Protein 4CCW (pdb70)

Secondary structure (DSSP, 8-state):
----HHHHHHHHHHHHHGGG--S-EEEEEEEETTEEEEEEEES-TTSPEEEEEPPTTT-GGGGTTTHHHHHHHSEEEEEPPTTSSSS-EE-S----HHHHHHHHHHHHHHHT-SSEEEEEETHHHHHHHHHHHH-GGGEEEEEEES-SSBTSPPPHHHHHHHHHTTSTTHHHHHHHHH-S-GGGS-HHHHHHHHHHHH--SSSPPPPP-TTSSS-B--HHHHHT--S-EEEEEETT--SS-HHHHHHHHHHH-SSEEEEEETT--TTHHHHSHHHHHHHHHHHH-

Radius of gyration: 17.35 Å; Cα contacts (8 Å, |Δi|>4): 580; chains: 1; bounding box: 39×45×40 Å

Organism: Bacillus subtilis (NCBI:txid1423)

Solvent-accessible surface area: 12271 Å² total; per-residue (Å²): 190,171,60,37,127,49,0,103,102,1,40,95,20,0,72,79,0,30,88,33,18,84,57,219,45,109,55,53,96,12,70,14,131,23,4,73,0,2,0,0,2,2,21,59,144,139,18,65,31,0,0,0,0,0,2,36,53,10,0,0,0,0,0,31,34,0,0,50,68,1,3,78,84,12,24,0,24,1,0,0,1,1,17,23,52,3,20,7,90,32,102,149,29,75,8,33,36,68,25,21,3,34,0,2,36,19,0,0,72,83,34,63,9,146,98,0,20,0,0,0,2,9,32,0,0,0,7,0,0,4,0,1,38,106,27,24,99,37,5,94,9,0,0,0,0,0,0,8,13,0,1,33,82,26,83,103,42,37,118,123,69,34,142,22,10,80,58,127,69,6,20,99,113,11,1,86,49,8,4,121,73,41,129,64,6,69,94,54,0,24,132,2,4,67,5,2,13,105,28,120,100,36,72,176,105,45,82,109,133,100,79,4,26,44,37,44,6,69,60,116,63,0,124,63,6,192,3,45,1,0,0,0,0,0,58,81,15,40,1,11,76,10,109,50,0,45,124,41,0,55,64,40,6,87,76,36,84,30,45,22,9,144,101,3,2,10,1,0,0,9,27,59,41,85,87,0,8,83,18,0,26,127,31,21,140

Foldseek 3Di:
DDDDPLRVQLVVLLVVLCVLAPFDWDWDWAQAPFFTKIKIWAADPPAAEEEEAEAALQALSLCSLQCVLVRDHHGYIYIGQAQGLYDTDTDPDQFFLVSLLRRVVRVCVRSVAQAYEYEYAACGLQSVLSNCLVCVRRYQAYERELYQAAAHHFDVVVVVLVVCLLDDPSLVVNQVLQAVDSVLDDPSSSSSSNSSSVRDPGDDHNDDDQRHPPDYDDLVSQLSRPHAYEYEAECSERGDHVVSSQVRNVVRHDHYHYDYDYQAYRSRCSRPVVVVNVVVVVVVD

Structure (mmCIF, N/CA/C/O backbone):
data_4CCW
#
_entry.id   4CCW
#
_cell.length_a   46.987
_cell.length_b   4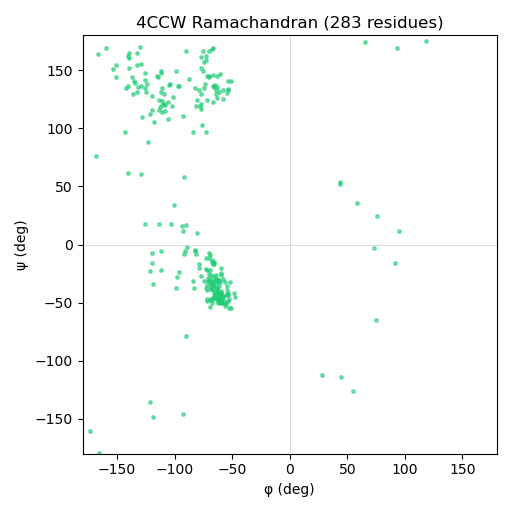6.987
_cell.length_c   212.461
_cell.angle_alpha   90.00
_cell.angle_beta   90.00
_cell.angle_gamma   120.00
#
_symmetry.space_group_name_H-M   'P 32 2 1'
#
loop_
_entity.id
_entity.type
_entity.pdbx_description
1 polymer 'CARBOXYL ESTERASE NP'
2 non-polymer '(2-hydroxyethoxy)acetic acid'
3 water water
#
loop_
_atom_site.group_PDB
_atom_site.id
_atom_site.type_symbol
_atom_site.label_atom_id
_atom_site.label_alt_id
_atom_site.label_comp_id
_atom_site.label_asym_id
_atom_site.label_entity_id
_atom_site.label_seq_id
_atom_site.pdbx_PDB_ins_code
_atom_site.Cartn_x
_atom_site.Cartn_y
_atom_site.Cartn_z
_atom_site.occupancy
_atom_site.B_iso_or_equiv
_atom_site.auth_seq_id
_atom_site.auth_comp_id
_atom_site.auth_asym_id
_atom_site.auth_atom_id
_atom_site.pdbx_PDB_model_num
ATOM 1 N N . PRO A 1 8 ? 19.624 -2.007 36.090 1.00 83.52 9 PRO A N 1
ATOM 2 C CA . PRO A 1 8 ? 20.807 -1.918 35.245 1.00 76.96 9 PRO A CA 1
ATOM 3 C C . PRO A 1 8 ? 21.063 -3.215 34.487 1.00 75.05 9 PRO A C 1
ATOM 4 O O . PRO A 1 8 ? 20.537 -4.263 34.873 1.00 78.07 9 PRO A O 1
ATOM 8 N N . GLU A 1 9 ? 21.839 -3.129 33.404 1.00 70.28 10 GLU A N 1
ATOM 9 C CA . GLU A 1 9 ? 22.416 -4.308 32.739 1.00 67.33 10 GLU A CA 1
ATOM 10 C C . GLU A 1 9 ? 23.497 -3.965 31.702 1.00 62.17 10 GLU A C 1
ATOM 11 O O . GLU A 1 9 ? 23.258 -3.996 30.489 1.00 63.66 10 GLU A O 1
ATOM 17 N N . LEU A 1 10 ? 24.682 -3.633 32.209 1.00 56.75 11 LEU A N 1
ATOM 18 C CA . LEU A 1 10 ? 25.874 -3.440 31.398 1.00 51.65 11 LEU A CA 1
ATOM 19 C C . LEU A 1 10 ? 26.717 -4.707 31.390 1.00 49.02 11 LEU A C 1
ATOM 20 O O . LEU A 1 10 ? 26.924 -5.320 32.433 1.00 49.36 11 LEU A O 1
ATOM 25 N N . SER A 1 11 ? 27.223 -5.086 30.217 1.00 46.93 12 SER A N 1
ATOM 26 C CA . SER A 1 11 ? 28.157 -6.209 30.123 1.00 45.57 12 SER A CA 1
ATOM 27 C C . SER A 1 11 ? 29.490 -5.859 30.796 1.00 42.77 12 SER A C 1
ATOM 28 O O . SER A 1 11 ? 29.730 -4.695 31.131 1.00 40.59 12 SER A O 1
ATOM 31 N N . ASP A 1 12 ? 30.350 -6.860 31.000 1.00 42.32 13 ASP A N 1
ATOM 32 C CA . ASP A 1 12 ? 31.714 -6.607 31.484 1.00 41.16 13 ASP A CA 1
ATOM 33 C C . ASP A 1 12 ? 32.474 -5.599 30.587 1.00 38.67 13 ASP A C 1
ATOM 34 O O . ASP A 1 12 ? 33.208 -4.740 31.087 1.00 37.37 13 ASP A O 1
ATOM 39 N N . ASN A 1 13 ? 32.286 -5.696 29.274 1.00 38.24 14 ASN A N 1
ATOM 40 C CA . ASN A 1 13 ? 32.906 -4.747 28.338 1.00 36.96 14 ASN A CA 1
ATOM 41 C C . ASN A 1 13 ? 32.329 -3.344 28.459 1.00 34.98 14 ASN A C 1
ATOM 42 O O . ASN A 1 13 ? 33.032 -2.354 28.247 1.00 33.72 14 ASN A O 1
ATOM 47 N N . GLY A 1 14 ? 31.042 -3.271 28.784 1.00 35.23 15 GLY A N 1
ATOM 48 C CA . GLY A 1 14 ? 30.370 -2.001 29.039 1.00 34.35 15 GLY A CA 1
ATOM 49 C C . GLY A 1 14 ? 30.892 -1.320 30.291 1.00 33.00 15 GLY A C 1
ATOM 50 O O . GLY A 1 14 ? 31.160 -0.117 30.276 1.00 32.31 15 GLY A O 1
ATOM 51 N N . ILE A 1 15 ? 31.039 -2.086 31.371 1.00 33.02 16 ILE A N 1
ATOM 52 C CA . ILE A 1 15 ? 31.614 -1.580 32.623 1.00 32.85 16 ILE A CA 1
ATOM 53 C C . ILE A 1 15 ? 33.015 -1.041 32.389 1.00 31.94 16 ILE A C 1
ATOM 54 O O . ILE A 1 15 ? 33.357 0.041 32.874 1.00 31.93 16 ILE A O 1
ATOM 59 N N . ARG A 1 16 ? 33.813 -1.783 31.622 1.00 31.87 17 ARG A N 1
ATOM 60 C CA . ARG A 1 16 ? 35.167 -1.367 31.315 1.00 32.11 17 ARG A CA 1
ATOM 61 C C . ARG A 1 16 ? 35.164 -0.050 30.541 1.00 30.84 17 ARG A C 1
ATOM 62 O O . ARG A 1 16 ? 35.963 0.842 30.839 1.00 30.63 17 ARG A O 1
ATOM 70 N N . TYR A 1 17 ? 34.257 0.068 29.570 1.00 30.18 18 TYR A N 1
ATOM 71 C CA . TYR A 1 17 ? 34.150 1.306 28.794 1.00 29.71 18 TYR A CA 1
ATOM 72 C C . TYR A 1 17 ? 33.806 2.481 29.701 1.00 29.66 18 TYR A C 1
ATOM 73 O O . TYR A 1 17 ? 34.478 3.518 29.655 1.00 29.77 18 TYR A O 1
ATOM 82 N N . TYR A 1 18 ? 32.781 2.313 30.535 1.00 30.27 19 TYR A N 1
ATOM 83 C CA . TYR A 1 18 ? 32.410 3.338 31.509 1.00 30.60 19 TYR A CA 1
ATOM 84 C C . TYR A 1 18 ? 33.565 3.778 32.404 1.00 30.37 19 TYR A C 1
ATOM 85 O O . TYR A 1 18 ? 33.723 4.968 32.679 1.00 30.18 19 TYR A O 1
ATOM 94 N N . GLN A 1 19 ? 34.356 2.819 32.888 1.00 30.30 20 GLN A N 1
ATOM 95 C CA . GLN A 1 19 ? 35.530 3.141 33.694 1.00 31.40 20 GLN A CA 1
ATOM 96 C C . GLN A 1 19 ? 36.548 3.992 32.914 1.00 31.13 20 GLN A C 1
ATOM 97 O O . GLN A 1 19 ? 37.061 4.986 33.439 1.00 31.95 20 GLN A O 1
ATOM 103 N N . THR A 1 20 ? 36.835 3.603 31.674 1.00 30.43 21 THR A N 1
ATOM 104 C CA . THR A 1 20 ? 37.772 4.359 30.829 1.00 30.32 21 THR A CA 1
ATOM 105 C C . THR A 1 20 ? 37.266 5.770 30.512 1.00 29.65 21 THR A C 1
ATOM 106 O O . THR A 1 20 ? 38.053 6.707 30.405 1.00 30.25 21 THR A O 1
ATOM 110 N N . TYR A 1 21 ? 35.952 5.902 30.351 1.00 28.88 22 TYR A N 1
ATOM 111 C CA . TYR A 1 21 ? 35.311 7.199 30.103 1.00 29.42 22 TYR A CA 1
ATOM 112 C C . TYR A 1 21 ? 35.562 8.110 31.306 1.00 30.50 22 TYR A C 1
ATOM 113 O O . TYR A 1 21 ? 35.947 9.278 31.148 1.00 31.79 22 TYR A O 1
ATOM 122 N N . ASN A 1 22 ? 35.363 7.570 32.503 1.00 30.89 23 ASN A N 1
ATOM 123 C CA . ASN A 1 22 ? 35.577 8.318 33.739 1.00 32.91 23 ASN A CA 1
ATOM 124 C C . ASN A 1 22 ? 37.035 8.728 33.908 1.00 33.80 23 ASN A C 1
ATOM 125 O O . ASN A 1 22 ? 37.324 9.826 34.380 1.00 35.16 23 ASN A O 1
ATOM 130 N N . GLU A 1 23 ? 37.947 7.848 33.503 1.00 33.15 24 GLU A N 1
ATOM 131 C CA . GLU A 1 23 ? 39.371 8.150 33.579 1.00 35.48 24 GLU A CA 1
ATOM 132 C C . GLU A 1 23 ? 39.796 9.239 32.588 1.00 35.27 24 GLU A C 1
ATOM 133 O O . GLU A 1 23 ? 40.648 10.063 32.905 1.00 37.15 24 GLU A O 1
ATOM 139 N N . SER A 1 24 ? 39.183 9.254 31.405 1.00 34.17 25 SER A N 1
ATOM 140 C CA . SER A 1 24 ? 39.407 10.345 30.441 1.00 34.57 25 SER A CA 1
ATOM 141 C C . SER A 1 24 ? 38.925 11.704 30.958 1.00 36.44 25 SER A C 1
ATOM 142 O O . SER A 1 24 ? 39.483 12.735 30.595 1.00 37.19 25 SER A O 1
ATOM 145 N N . LEU A 1 25 ? 37.890 11.709 31.795 1.00 53.02 26 LEU A N 1
ATOM 146 C CA . LEU A 1 25 ? 37.388 12.964 32.361 1.00 52.51 26 LEU A CA 1
ATOM 147 C C . LEU A 1 25 ? 38.374 13.652 33.310 1.00 54.36 26 LEU A C 1
ATOM 148 O O . LEU A 1 25 ? 38.227 14.832 33.604 1.00 54.22 26 LEU A O 1
ATOM 153 N N . SER A 1 26 ? 39.385 12.919 33.765 1.00 56.92 27 SER A N 1
ATOM 154 C CA . SER A 1 26 ? 40.457 13.510 34.561 1.00 59.44 27 SER A CA 1
ATOM 155 C C . SER A 1 26 ? 41.394 14.385 33.715 1.00 58.13 27 SER A C 1
ATOM 156 O O . SER A 1 26 ? 42.219 15.122 34.266 1.00 60.36 27 SER A O 1
ATOM 159 N N . LEU A 1 27 ? 41.261 14.291 32.389 1.00 55.87 28 LEU A N 1
ATOM 160 C CA . LEU A 1 27 ? 41.993 15.152 31.452 1.00 54.90 28 LEU A CA 1
ATOM 161 C C . LEU A 1 27 ? 41.324 16.521 31.260 1.00 53.26 28 LEU A C 1
ATOM 162 O O . LEU A 1 27 ? 41.867 17.393 30.556 1.00 54.06 28 LEU A O 1
ATOM 167 N N . TRP A 1 28 ? 40.143 16.687 31.875 1.00 51.98 29 TRP A N 1
ATOM 168 C CA . TRP A 1 28 ? 39.376 17.931 31.831 1.00 51.65 29 TRP A CA 1
ATOM 169 C C . TRP A 1 28 ? 40.022 18.916 32.781 1.00 53.30 29 TRP A C 1
ATOM 170 O O . TRP A 1 28 ? 40.065 18.666 33.992 1.00 55.04 29 TRP A O 1
ATOM 181 N N . PRO A 1 29 ? 40.551 20.044 32.258 1.00 54.21 30 PRO A N 1
ATOM 182 C CA . PRO A 1 29 ? 41.330 20.956 33.115 1.00 57.12 30 PRO A CA 1
ATOM 183 C C . PRO A 1 29 ? 40.509 22.045 33.801 1.00 58.66 30 PRO A C 1
ATOM 184 O O . PRO A 1 29 ? 41.073 23.037 34.280 1.00 61.09 30 PRO A O 1
ATO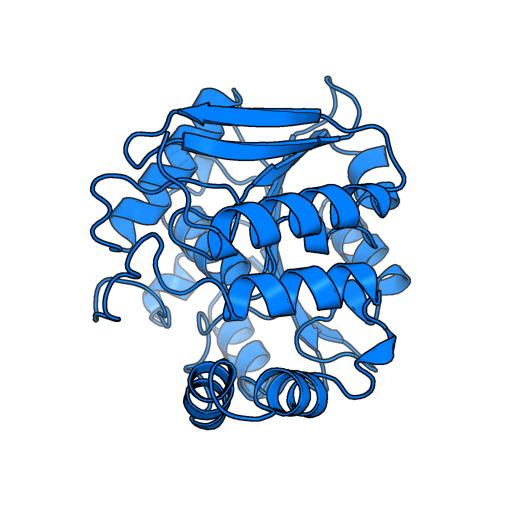M 188 N N . VAL A 1 30 ? 39.195 21.863 33.854 1.00 57.85 31 VAL A N 1
ATOM 189 C CA . VAL A 1 30 ? 38.314 22.823 34.512 1.00 60.29 31 VAL A CA 1
ATOM 190 C C . VAL A 1 30 ? 37.222 22.081 35.289 1.00 60.14 31 VAL A C 1
ATOM 191 O O . VAL A 1 30 ? 36.978 20.905 35.039 1.00 58.46 31 VAL A O 1
ATOM 195 N N . ARG A 1 31 ? 36.586 22.754 36.246 1.00 63.15 32 ARG A N 1
ATOM 196 C CA . ARG A 1 31 ? 35.509 22.136 37.017 1.00 63.98 32 ARG A CA 1
ATOM 197 C C . ARG A 1 31 ? 34.331 21.794 36.111 1.00 61.24 32 ARG A C 1
ATOM 198 O O . ARG A 1 31 ? 33.863 22.631 35.335 1.00 61.38 32 ARG A O 1
ATOM 206 N N . CYS A 1 32 ? 33.862 20.556 36.200 1.00 59.60 33 CYS A N 1
ATOM 207 C CA . CYS A 1 32 ? 32.693 20.146 35.433 1.00 57.81 33 CYS A CA 1
ATOM 208 C C . CYS A 1 32 ? 31.755 19.253 36.237 1.00 58.73 33 CYS A C 1
ATOM 209 O O . CYS A 1 32 ? 32.123 18.740 37.301 1.00 61.48 33 CYS A O 1
ATOM 212 N N . LYS A 1 33 ? 30.536 19.091 35.732 1.00 57.05 34 LYS A N 1
ATOM 213 C CA . LYS A 1 33 ? 29.599 18.127 36.290 1.00 57.65 34 LYS A CA 1
ATOM 214 C C . LYS A 1 33 ? 29.028 17.235 35.200 1.00 54.57 34 LYS A C 1
ATOM 215 O O . LYS A 1 33 ? 28.682 17.703 34.110 1.00 52.58 34 LYS A O 1
ATOM 221 N N . SER A 1 34 ? 28.966 15.943 35.502 1.00 54.69 35 SER A N 1
ATOM 222 C CA . SER A 1 34 ? 28.335 14.957 34.637 1.00 52.91 35 SER A CA 1
ATOM 223 C C . SER A 1 34 ? 26.916 14.725 35.117 1.00 54.64 35 SER A C 1
ATOM 224 O O . SER A 1 34 ? 26.675 14.614 36.318 1.00 58.18 35 SER A O 1
ATOM 227 N N . PHE A 1 35 ? 25.979 14.661 34.181 1.00 52.58 36 PHE A N 1
ATOM 228 C CA . PHE A 1 35 ? 24.581 14.422 34.516 1.00 54.52 36 PHE A CA 1
ATOM 229 C C . PHE A 1 35 ? 23.802 13.898 33.315 1.00 53.09 36 PHE A C 1
ATOM 230 O O . PHE A 1 35 ? 24.300 13.902 32.182 1.00 50.20 36 PHE A O 1
ATOM 238 N N . TYR A 1 36 ? 22.579 13.447 33.578 1.00 55.46 37 TYR A N 1
ATOM 239 C CA . TYR A 1 36 ? 21.726 12.913 32.528 1.00 54.84 37 TYR A CA 1
ATOM 240 C C . TYR A 1 36 ? 20.498 13.789 32.300 1.00 55.95 37 TYR A C 1
ATOM 241 O O . TYR A 1 36 ? 19.936 14.371 33.238 1.00 58.36 37 TYR A O 1
ATOM 250 N N . ILE A 1 37 ? 20.105 13.875 31.036 1.00 54.44 38 ILE A N 1
ATOM 251 C CA . ILE A 1 37 ? 18.913 14.590 30.612 1.00 56.00 38 ILE A CA 1
ATOM 252 C C . ILE A 1 37 ? 17.989 13.594 29.926 1.00 56.71 38 ILE A C 1
ATOM 253 O O . ILE A 1 37 ? 18.407 12.875 29.024 1.00 55.45 38 ILE A O 1
ATOM 258 N N . SER A 1 38 ? 16.739 13.549 30.366 1.00 59.89 39 SER A N 1
ATOM 259 C CA . SER A 1 38 ? 15.742 12.688 29.750 1.00 61.50 39 SER A CA 1
ATOM 260 C C . SER A 1 38 ? 15.261 13.301 28.438 1.00 60.78 39 SER A C 1
ATOM 261 O O . SER A 1 38 ? 14.908 14.475 28.389 1.00 61.53 39 SER A O 1
ATOM 264 N N . THR A 1 39 ? 15.272 12.507 27.371 1.00 38.47 40 THR A N 1
ATOM 265 C CA . THR A 1 39 ? 14.761 12.945 26.066 1.00 37.66 40 THR A CA 1
ATOM 266 C C . THR A 1 39 ? 13.814 11.866 25.570 1.00 38.37 40 THR A C 1
ATOM 267 O O . THR A 1 39 ? 13.764 10.781 26.151 1.00 39.65 40 THR A O 1
ATOM 271 N N . ARG A 1 40 ? 13.074 12.151 24.499 1.00 38.45 41 ARG A N 1
ATOM 272 C CA . ARG A 1 40 ? 12.089 11.188 23.972 1.00 39.38 41 ARG A CA 1
ATOM 273 C C . ARG A 1 40 ? 12.785 9.955 23.393 1.00 39.36 41 ARG A C 1
ATOM 274 O O . ARG A 1 40 ? 12.144 8.925 23.147 1.00 39.67 41 ARG A O 1
ATOM 282 N N . PHE A 1 41 ? 14.095 10.076 23.164 1.00 38.20 42 PHE A N 1
ATOM 283 C CA . PHE A 1 41 ? 14.895 8.953 22.680 1.00 38.16 42 PHE A CA 1
ATOM 284 C C . PHE A 1 41 ? 15.933 8.466 23.690 1.00 37.96 42 PHE A C 1
ATOM 285 O O . PHE A 1 41 ? 16.867 7.744 23.332 1.00 36.85 42 PHE A O 1
ATOM 293 N N . GLY A 1 42 ? 15.752 8.840 24.957 1.00 38.12 43 GLY A N 1
ATOM 294 C CA . GLY A 1 42 ? 16.509 8.213 26.034 1.00 38.23 43 GLY A CA 1
ATOM 295 C C . GLY A 1 42 ? 17.400 9.145 26.818 1.00 37.86 43 GLY A C 1
ATOM 296 O O . GLY A 1 42 ? 17.531 10.333 26.488 1.00 36.01 43 GLY A O 1
ATOM 297 N N . GLN A 1 43 ? 18.012 8.595 27.865 1.00 38.77 44 GLN A N 1
ATOM 298 C CA . GLN A 1 43 ? 18.838 9.381 28.781 1.00 39.08 44 GLN A CA 1
ATOM 299 C C . GLN A 1 43 ? 20.150 9.790 28.126 1.00 37.33 44 GLN A C 1
ATOM 300 O O . GLN A 1 43 ? 20.928 8.944 27.668 1.00 36.42 44 GLN A O 1
ATOM 306 N N . THR A 1 44 ? 20.393 11.099 28.125 1.00 36.39 45 THR A N 1
ATOM 307 C CA . THR A 1 44 ? 21.491 11.697 27.389 1.00 34.75 45 THR A CA 1
ATOM 308 C C . THR A 1 44 ? 22.509 12.293 28.360 1.00 34.62 45 THR A C 1
ATOM 309 O O . THR A 1 44 ? 22.168 13.116 29.205 1.00 34.23 45 THR A O 1
ATOM 313 N N . HIS A 1 45 ? 23.754 11.851 28.233 1.00 33.87 46 HIS A N 1
ATOM 314 C CA . HIS A 1 45 ? 24.816 12.267 29.130 1.00 33.55 46 HIS A CA 1
ATOM 315 C C . HIS A 1 45 ? 25.380 13.600 28.710 1.00 32.66 46 HIS A C 1
ATOM 316 O O . HIS A 1 45 ? 25.613 13.851 27.519 1.00 30.77 46 HIS A O 1
ATOM 323 N N . VAL A 1 46 ? 25.562 14.481 29.689 1.00 32.69 47 VAL A N 1
ATOM 324 C CA . VAL A 1 46 ? 26.057 15.838 29.449 1.00 32.26 47 VAL A CA 1
ATOM 325 C C . VAL A 1 46 ? 27.141 16.177 30.465 1.00 33.47 47 VAL A C 1
ATOM 326 O O . VAL A 1 46 ? 27.035 15.837 31.653 1.00 33.82 47 VAL A O 1
ATOM 330 N N . ILE A 1 47 ? 28.187 16.841 29.982 1.00 33.49 48 ILE A N 1
ATOM 331 C CA . ILE A 1 47 ? 29.221 17.423 30.834 1.00 34.59 48 ILE A CA 1
ATOM 332 C C . ILE A 1 47 ? 29.143 18.955 30.724 1.00 34.32 48 ILE A C 1
ATOM 333 O O . ILE A 1 47 ? 29.308 19.516 29.635 1.00 33.94 48 ILE A O 1
ATOM 338 N N . ALA A 1 48 ? 28.869 19.630 31.843 1.00 35.00 49 ALA A N 1
ATOM 339 C CA . ALA A 1 48 ? 28.772 21.092 31.864 1.00 34.80 49 ALA A CA 1
ATOM 340 C C . ALA A 1 48 ? 29.993 21.728 32.512 1.00 35.76 49 ALA A C 1
ATOM 341 O O . ALA A 1 48 ? 30.474 21.256 33.538 1.00 36.49 49 ALA A O 1
ATOM 343 N N . SER A 1 49 ? 30.476 22.802 31.896 1.00 35.62 50 SER A N 1
ATOM 344 C CA . SER A 1 49 ? 31.592 23.592 32.407 1.00 36.97 50 SER A CA 1
ATOM 345 C C . SER A 1 49 ? 31.296 25.071 32.174 1.00 36.90 50 SER A C 1
ATOM 346 O O . SER A 1 49 ? 30.458 25.417 31.342 1.00 36.88 50 SER A O 1
ATOM 349 N N . GLY A 1 50 ? 32.002 25.949 32.882 1.00 37.65 51 GLY A N 1
ATOM 350 C CA . GLY A 1 50 ? 31.885 27.384 32.629 1.00 37.60 51 GLY A CA 1
ATOM 351 C C . GLY A 1 50 ? 30.854 28.070 33.505 1.00 38.55 51 GLY A C 1
ATOM 352 O O . GLY A 1 50 ? 30.062 27.397 34.174 1.00 38.19 51 GLY A O 1
ATOM 353 N N . PRO A 1 51 ? 30.850 29.422 33.500 1.00 39.15 52 PRO A N 1
ATOM 354 C CA . PRO A 1 51 ? 29.991 30.192 34.404 1.00 40.75 52 PRO A CA 1
ATOM 355 C C . PRO A 1 51 ? 28.525 29.921 34.109 1.00 41.57 52 PRO A C 1
ATOM 356 O O . PRO A 1 51 ? 28.127 29.891 32.948 1.00 40.71 52 PRO A O 1
ATOM 360 N N . GLU A 1 52 ? 27.732 29.722 35.158 1.00 43.69 53 GLU A N 1
ATOM 361 C CA . GLU A 1 52 ? 26.337 29.328 34.992 1.00 44.72 53 GLU A CA 1
ATOM 362 C C . GLU A 1 52 ? 25.507 30.392 34.262 1.00 44.78 53 GLU A C 1
ATOM 363 O O . GLU A 1 52 ? 24.574 30.055 33.543 1.00 44.52 53 GLU A O 1
ATOM 369 N N . ASP A 1 53 ? 25.868 31.664 34.429 1.00 45.97 54 ASP A N 1
ATOM 370 C CA . ASP A 1 53 ? 25.154 32.772 33.780 1.00 46.92 54 ASP A CA 1
ATOM 371 C C . ASP A 1 53 ? 25.677 33.165 32.389 1.00 45.82 54 ASP A C 1
ATOM 372 O O . ASP A 1 53 ? 25.122 34.066 31.749 1.00 46.77 54 ASP A O 1
ATOM 377 N N . ALA A 1 54 ? 26.735 32.500 31.926 1.00 44.13 55 ALA A N 1
ATOM 378 C CA . ALA A 1 54 ? 27.336 32.805 30.624 1.00 42.30 55 ALA A CA 1
ATOM 379 C C . ALA A 1 54 ? 26.462 32.279 29.476 1.00 41.50 55 ALA A C 1
ATOM 380 O O . ALA A 1 54 ? 25.667 31.360 29.685 1.00 41.13 55 ALA A O 1
ATOM 382 N N . PRO A 1 55 ? 26.597 32.861 28.263 1.00 40.33 56 PRO A N 1
ATOM 383 C CA . PRO A 1 55 ? 25.884 32.337 27.096 1.00 39.02 56 PRO A CA 1
ATOM 384 C C . PRO A 1 55 ? 26.140 30.841 26.889 1.00 36.69 56 PRO A C 1
ATOM 385 O O . PRO A 1 55 ? 27.257 30.374 27.104 1.00 35.47 56 PRO A O 1
ATOM 389 N N . PRO A 1 56 ? 25.096 30.092 26.499 1.00 35.70 57 PRO A N 1
ATOM 390 C CA . PRO A 1 56 ? 25.243 28.662 26.279 1.00 34.48 57 PRO A CA 1
ATOM 391 C C . PRO A 1 56 ? 26.049 28.308 25.021 1.00 32.68 57 PRO A C 1
ATOM 392 O O . PRO A 1 56 ? 25.979 29.006 23.994 1.00 32.93 57 PRO A O 1
ATOM 396 N N . LEU A 1 57 ? 26.811 27.225 25.129 1.00 31.76 58 LEU A N 1
ATOM 397 C CA . LEU A 1 57 ? 27.523 26.628 23.999 1.00 29.88 58 LEU A CA 1
ATOM 398 C C . LEU A 1 57 ? 27.362 25.120 24.046 1.00 29.81 58 LEU A C 1
ATOM 399 O O . LEU A 1 57 ? 27.593 24.496 25.089 1.00 30.64 58 LEU A O 1
ATOM 404 N N . VAL A 1 58 ? 26.964 24.527 22.921 1.00 28.75 59 VAL A N 1
ATOM 405 C CA . VAL A 1 58 ? 26.752 23.085 22.879 1.00 28.64 59 VAL A CA 1
ATOM 406 C C . VAL A 1 58 ? 27.824 22.430 21.987 1.00 27.75 59 VAL A C 1
ATOM 407 O O . VAL A 1 58 ? 28.077 22.882 20.868 1.00 27.70 59 VAL A O 1
ATOM 411 N N . LEU A 1 59 ? 28.446 21.378 22.513 1.00 28.39 60 LEU A N 1
ATOM 412 C CA . LEU A 1 59 ? 29.469 20.618 21.808 1.00 27.75 60 LEU A CA 1
ATOM 413 C C . LEU A 1 59 ? 28.955 19.224 21.455 1.00 27.37 60 LEU A C 1
ATOM 414 O O . LEU A 1 59 ? 28.357 18.531 22.285 1.00 27.51 60 LEU A O 1
ATOM 419 N N . LEU A 1 60 ? 29.204 18.824 20.214 1.00 26.50 61 LEU A N 1
ATOM 420 C CA . LEU A 1 60 ? 28.804 17.520 19.724 1.00 25.52 61 LEU A CA 1
ATOM 421 C C . LEU A 1 60 ? 30.047 16.861 19.109 1.00 24.95 61 LEU A C 1
ATOM 422 O O . LEU A 1 60 ? 30.547 17.293 18.075 1.00 24.10 61 LEU A O 1
ATOM 427 N N . HIS A 1 61 ? 30.529 15.829 19.799 1.00 24.36 62 HIS A N 1
ATOM 428 C CA . HIS A 1 61 ? 31.787 15.122 19.505 1.00 24.01 62 HIS A CA 1
ATOM 429 C C . HIS A 1 61 ? 31.800 14.347 18.198 1.00 23.31 62 HIS A C 1
ATOM 430 O O . HIS A 1 61 ? 30.751 14.125 17.576 1.00 23.24 62 HIS A O 1
ATOM 437 N N . GLY A 1 62 ? 32.986 13.880 17.800 1.00 23.40 63 GLY A N 1
ATOM 438 C CA . GLY A 1 62 ? 33.128 13.011 16.616 1.00 23.57 63 GLY A CA 1
ATOM 439 C C . GLY A 1 62 ? 32.707 11.578 16.889 1.00 24.69 63 GLY A C 1
ATOM 440 O O . GLY A 1 62 ? 32.638 11.165 18.045 1.00 24.94 63 GLY A O 1
ATOM 441 N N . ALA A 1 63 ? 32.429 10.817 15.833 1.00 24.55 64 ALA A N 1
ATOM 442 C CA . ALA A 1 63 ? 31.970 9.426 15.987 1.00 25.35 64 ALA A CA 1
ATOM 443 C C . ALA A 1 63 ? 32.922 8.604 16.849 1.00 25.54 64 ALA A C 1
ATOM 444 O O . ALA A 1 63 ? 34.132 8.674 16.674 1.00 25.95 64 ALA A O 1
ATOM 446 N N . LEU A 1 64 ? 32.348 7.852 17.785 1.00 25.83 65 LEU A N 1
ATOM 447 C CA . LEU A 1 64 ? 33.056 6.841 18.597 1.00 27.05 65 LEU A CA 1
ATOM 448 C C . LEU A 1 64 ? 33.978 7.418 19.679 1.00 27.25 65 LEU A C 1
ATOM 449 O O . LEU A 1 64 ? 34.554 6.657 20.470 1.00 28.13 65 LEU A O 1
ATOM 454 N N . PHE A 1 65 ? 34.083 8.749 19.722 1.00 26.67 66 PHE A N 1
ATOM 455 C CA . PHE A 1 65 ? 35.050 9.444 20.576 1.00 27.10 66 PHE A CA 1
ATOM 456 C C . PHE A 1 65 ? 34.476 9.907 21.923 1.00 27.33 66 PHE A C 1
ATOM 457 O O . PHE A 1 65 ? 35.222 10.082 22.878 1.00 28.14 66 PHE A O 1
ATOM 465 N N . SER A 1 66 ? 33.157 10.093 21.982 1.00 27.32 67 SER A N 1
ATOM 466 C CA . SER A 1 66 ? 32.440 10.676 23.142 1.00 27.40 67 SER A CA 1
ATOM 467 C C . SER A 1 66 ? 32.773 12.145 23.429 1.00 26.95 67 SER A C 1
ATOM 468 O O . SER A 1 66 ? 33.686 12.734 22.835 1.00 26.23 67 SER A O 1
ATOM 471 N N . SER A 1 67 ? 32.054 12.719 24.394 1.00 27.17 68 SER A N 1
ATOM 472 C CA . SER A 1 67 ? 32.273 14.093 24.825 1.00 27.54 68 SER A CA 1
ATOM 473 C C . SER A 1 67 ? 33.623 14.328 25.499 1.00 27.93 68 SER A C 1
ATOM 474 O O . SER A 1 67 ? 34.064 15.471 25.628 1.00 28.38 68 SER A O 1
ATOM 477 N N . THR A 1 68 ? 34.282 13.253 25.933 1.00 28.81 69 THR A N 1
ATOM 478 C CA . THR A 1 68 ? 35.567 13.389 26.610 1.00 29.14 69 THR A CA 1
ATOM 479 C C . THR A 1 68 ? 36.659 13.941 25.687 1.00 28.77 69 THR A C 1
ATOM 480 O O . THR A 1 68 ? 37.706 14.371 26.185 1.00 29.74 69 THR A O 1
ATOM 484 N N . MET A 1 69 ? 36.415 13.931 24.367 1.00 27.47 70 MET A N 1
ATOM 485 C CA . MET A 1 69 ? 37.409 14.382 23.378 1.00 27.98 70 MET A CA 1
ATOM 486 C C . MET A 1 69 ? 37.719 15.873 23.454 1.00 27.47 70 MET A C 1
ATOM 487 O O . MET A 1 69 ? 38.719 16.316 22.903 1.00 28.05 70 MET A O 1
ATOM 492 N N . TRP A 1 70 ? 36.859 16.635 24.122 1.00 28.00 71 TRP A N 1
ATOM 493 C CA . TRP A 1 70 ? 37.001 18.104 24.170 1.00 27.91 71 TRP A CA 1
ATOM 494 C C . TRP A 1 70 ? 38.010 18.629 25.171 1.00 29.69 71 TRP A C 1
ATOM 495 O O . TRP A 1 70 ? 38.095 19.850 25.392 1.00 29.45 71 TRP A O 1
ATOM 506 N N . TYR A 1 71 ? 38.815 17.738 25.759 1.00 30.64 72 TYR A N 1
ATOM 507 C CA . TYR A 1 71 ? 39.779 18.162 26.793 1.00 31.74 72 TYR A CA 1
ATOM 508 C C . TYR A 1 71 ? 40.798 19.241 26.371 1.00 31.98 72 TYR A C 1
ATOM 509 O O . TYR A 1 71 ? 41.212 20.030 27.225 1.00 32.44 72 TYR A O 1
ATOM 518 N N . PRO A 1 72 ? 41.186 19.301 25.073 1.00 31.79 73 PRO A N 1
ATOM 519 C CA . PRO A 1 72 ? 42.161 20.328 24.672 1.00 32.47 73 PRO A CA 1
ATOM 520 C C . PRO A 1 72 ? 41.552 21.704 24.418 1.00 32.15 73 PRO A C 1
ATOM 521 O O . PRO A 1 72 ? 42.283 22.667 24.165 1.00 32.32 73 PRO A O 1
ATOM 525 N N . ASN A 1 73 ? 40.231 21.790 24.473 1.00 31.22 74 ASN A N 1
ATOM 526 C CA . ASN A 1 73 ? 39.525 22.978 23.999 1.00 31.02 74 ASN A CA 1
ATOM 527 C C . ASN A 1 73 ? 38.697 23.595 25.100 1.00 31.58 74 ASN A C 1
ATOM 528 O O . ASN A 1 73 ? 38.378 24.780 25.055 1.00 31.69 74 ASN A O 1
ATOM 533 N N . ILE A 1 74 ? 38.354 22.784 26.094 1.00 31.74 75 ILE A N 1
ATOM 534 C CA . ILE A 1 74 ? 37.333 23.167 27.055 1.00 32.67 75 ILE A CA 1
ATOM 535 C C . ILE A 1 74 ? 37.764 24.292 28.014 1.00 34.12 75 ILE A C 1
ATOM 536 O O . ILE A 1 74 ? 36.928 25.087 28.425 1.00 34.88 75 ILE A O 1
ATOM 541 N N . ALA A 1 75 ? 39.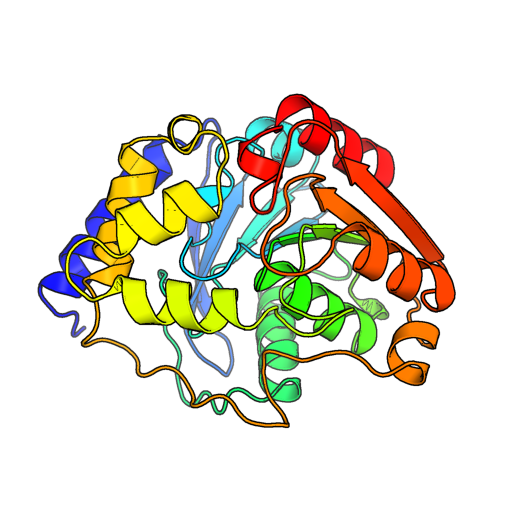053 24.376 28.349 1.00 35.18 76 ALA A N 1
ATOM 542 C CA . ALA A 1 75 ? 39.529 25.465 29.233 1.00 36.62 76 ALA A CA 1
ATOM 543 C C . ALA A 1 75 ? 39.323 26.845 28.602 1.00 36.77 76 ALA A C 1
ATOM 544 O O . ALA A 1 75 ? 38.859 27.775 29.273 1.00 37.37 76 ALA A O 1
ATOM 546 N N . ASP A 1 76 ? 39.659 26.966 27.317 1.00 37.21 77 ASP A N 1
ATOM 547 C CA . ASP A 1 76 ? 39.455 28.207 26.556 1.00 37.18 77 ASP A CA 1
ATOM 548 C C . ASP A 1 76 ? 37.965 28.491 26.320 1.00 36.58 77 ASP A C 1
ATOM 549 O O . ASP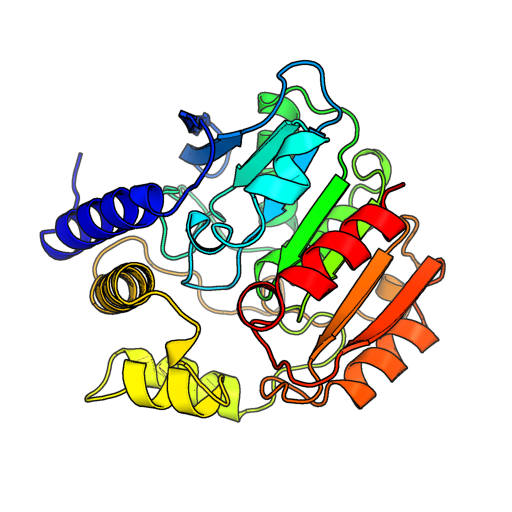 A 1 76 ? 37.484 29.576 26.643 1.00 36.76 77 ASP A O 1
ATOM 554 N N . TRP A 1 77 ? 37.233 27.526 25.758 1.00 35.22 78 TRP A N 1
ATOM 555 C CA . TRP A 1 77 ? 35.826 27.775 25.425 1.00 34.87 78 TRP A CA 1
ATOM 556 C C . TRP A 1 77 ? 34.984 27.991 26.645 1.00 36.13 78 TRP A C 1
ATOM 557 O O . TRP A 1 77 ? 34.100 28.850 26.640 1.00 36.64 78 TRP A O 1
ATOM 568 N N . SER A 1 78 ? 35.290 27.255 27.713 1.00 36.49 79 SER A N 1
ATOM 569 C CA . SER A 1 78 ? 34.544 27.324 28.975 1.00 38.08 79 SER A CA 1
ATOM 570 C C . SER A 1 78 ? 34.739 28.642 29.723 1.00 39.00 79 SER A C 1
ATOM 571 O O . SER A 1 78 ? 33.912 29.014 30.560 1.00 38.44 79 SER A O 1
ATOM 574 N N . SER A 1 79 ? 35.834 29.349 29.436 1.00 39.50 80 SER A N 1
ATOM 575 C CA . SER A 1 79 ? 36.087 30.626 30.107 1.00 40.94 80 SER A CA 1
ATOM 576 C C . SER A 1 79 ? 35.019 31.668 29.779 1.00 41.26 80 SER A C 1
ATOM 577 O O . SER A 1 79 ? 34.721 32.530 30.603 1.00 42.60 80 SER A O 1
ATOM 580 N N . LYS A 1 80 ? 34.431 31.573 28.589 1.00 40.22 81 LYS A N 1
ATOM 581 C CA . LYS A 1 80 ? 33.483 32.583 28.119 1.00 40.80 81 LYS A CA 1
ATOM 582 C C . LYS A 1 80 ? 32.038 32.086 28.009 1.00 39.19 81 LYS A C 1
ATOM 583 O O . LYS A 1 80 ? 31.100 32.884 28.049 1.00 39.73 81 LYS A O 1
ATOM 589 N N . TYR A 1 81 ? 31.864 30.774 27.898 1.00 36.86 82 TYR A N 1
ATOM 590 C CA . TYR A 1 81 ? 30.548 30.195 27.631 1.00 35.34 82 TYR A CA 1
ATOM 591 C C . TYR A 1 81 ? 30.157 29.157 28.653 1.00 34.61 82 TYR A C 1
ATOM 592 O O . TYR A 1 81 ? 31.009 28.437 29.182 1.00 33.73 82 TYR A O 1
ATOM 601 N N . ARG A 1 82 ? 28.855 29.071 28.913 1.00 33.76 83 ARG A N 1
ATOM 602 C CA . ARG A 1 82 ? 28.315 27.942 29.629 1.00 33.37 83 ARG A CA 1
ATOM 603 C C . ARG A 1 82 ? 28.278 26.796 28.634 1.00 32.61 83 ARG A C 1
ATOM 604 O O . ARG A 1 82 ? 27.409 26.745 27.759 1.00 32.19 83 ARG A O 1
ATOM 612 N N . THR A 1 83 ? 29.242 25.888 28.753 1.00 32.05 84 THR A N 1
ATOM 613 C CA . THR A 1 83 ? 29.496 24.915 27.706 1.00 30.76 84 THR A CA 1
ATOM 614 C C . THR A 1 83 ? 28.992 23.526 28.083 1.00 30.41 84 THR A C 1
ATOM 615 O O . THR A 1 83 ? 29.403 22.969 29.110 1.00 31.15 84 THR A O 1
ATOM 619 N N . TYR A 1 84 ? 28.111 22.984 27.244 1.00 29.11 85 TYR A N 1
ATOM 620 C CA . TYR A 1 84 ? 27.528 21.664 27.462 1.00 29.02 85 TYR A CA 1
ATOM 621 C C . TYR A 1 84 ? 28.059 20.694 26.415 1.00 28.12 85 TYR A C 1
ATOM 622 O O . TYR A 1 84 ? 27.758 20.834 25.222 1.00 28.07 85 TYR A O 1
ATOM 631 N N . ALA A 1 85 ? 28.828 19.705 26.860 1.00 28.33 86 ALA A N 1
ATOM 632 C CA . ALA A 1 85 ? 29.293 18.640 25.966 1.00 28.03 86 ALA A CA 1
ATOM 633 C C . ALA A 1 85 ? 28.335 17.459 26.012 1.00 28.09 86 ALA A C 1
ATOM 634 O O . ALA A 1 85 ? 28.248 16.747 27.014 1.00 30.42 86 ALA A O 1
ATOM 636 N N . VAL A 1 86 ? 27.619 17.257 24.915 1.00 27.69 87 VAL A N 1
ATOM 637 C CA . VAL A 1 86 ? 26.511 16.297 24.850 1.00 27.84 87 VAL A CA 1
ATOM 638 C C . VAL A 1 86 ? 26.932 14.999 24.152 1.00 28.25 87 VAL A C 1
ATOM 639 O O . VAL A 1 86 ? 27.433 15.040 23.019 1.00 27.41 87 VAL A O 1
ATOM 643 N N . ASP A 1 87 ? 26.712 13.856 24.806 1.00 29.45 88 ASP A N 1
ATOM 644 C CA . ASP A 1 87 ? 26.996 12.558 24.178 1.00 29.84 88 ASP A CA 1
ATOM 645 C C . ASP A 1 87 ? 25.879 12.220 23.199 1.00 29.93 88 ASP A C 1
ATOM 646 O O . ASP A 1 87 ? 24.717 12.125 23.591 1.00 31.51 88 ASP A O 1
ATOM 651 N N . ILE A 1 88 ? 26.235 12.072 21.921 1.00 29.07 89 ILE A N 1
ATOM 652 C CA . ILE A 1 88 ? 25.261 11.806 20.856 1.00 29.12 89 ILE A CA 1
ATOM 653 C C . ILE A 1 88 ? 24.553 10.475 21.070 1.00 30.53 89 ILE A C 1
ATOM 654 O O . ILE A 1 88 ? 25.187 9.418 21.212 1.00 30.50 89 ILE A O 1
ATOM 659 N N . ILE A 1 89 ? 23.227 10.541 21.083 1.00 31.69 90 ILE A N 1
ATOM 660 C CA . ILE A 1 89 ? 22.400 9.375 21.313 1.00 33.04 90 ILE A CA 1
ATOM 661 C C . ILE A 1 89 ? 22.612 8.313 20.238 1.00 33.71 90 ILE A C 1
ATOM 662 O O . ILE A 1 89 ? 22.604 8.619 19.044 1.00 34.20 90 ILE A O 1
ATOM 667 N N . GLY A 1 90 ? 22.817 7.071 20.677 1.00 33.78 91 GLY A N 1
ATOM 668 C CA . GLY A 1 90 ? 23.071 5.937 19.785 1.00 34.00 91 GLY A CA 1
ATOM 669 C C . GLY A 1 90 ? 24.537 5.652 19.467 1.00 33.16 91 GLY A C 1
ATOM 670 O O . GLY A 1 90 ? 24.865 4.568 18.977 1.00 34.80 91 GLY A O 1
ATOM 671 N N . ASP A 1 91 ? 25.417 6.613 19.742 1.00 31.92 92 ASP A N 1
ATOM 672 C CA . ASP A 1 91 ? 26.855 6.462 19.470 1.00 30.93 92 ASP A CA 1
ATOM 673 C C . ASP A 1 91 ? 27.561 5.859 20.698 1.00 31.45 92 ASP A C 1
ATOM 674 O O . ASP A 1 91 ? 26.975 5.773 21.779 1.00 32.42 92 ASP A O 1
ATOM 679 N N . LYS A 1 92 ? 28.799 5.406 20.517 1.00 31.05 93 LYS A N 1
ATOM 680 C CA . LYS A 1 92 ? 29.559 4.755 21.584 1.00 31.79 93 LYS A CA 1
ATOM 681 C C . LYS A 1 92 ? 30.015 5.758 22.646 1.00 31.25 93 LYS A C 1
ATOM 682 O O . LYS A 1 92 ? 31.030 6.444 22.490 1.00 30.42 93 LYS A O 1
ATOM 688 N N . ASN A 1 93 ? 29.232 5.835 23.724 1.00 31.46 94 ASN A N 1
ATOM 689 C CA . ASN A 1 93 ? 29.393 6.827 24.793 1.00 31.71 94 ASN A CA 1
ATOM 690 C C . ASN A 1 93 ? 28.427 6.513 25.942 1.00 32.97 94 ASN A C 1
ATOM 691 O O . ASN A 1 93 ? 27.912 5.402 26.026 1.00 33.13 94 ASN A O 1
ATOM 696 N N . LYS A 1 94 ? 28.158 7.503 26.788 1.00 33.08 95 LYS A N 1
ATOM 697 C CA . LYS A 1 94 ? 27.349 7.280 27.995 1.00 35.04 95 LYS A CA 1
ATOM 698 C C . LYS A 1 94 ? 25.845 7.536 27.809 1.00 35.49 95 LYS A C 1
ATOM 699 O O . LYS A 1 94 ? 25.054 7.254 28.716 1.00 37.05 95 LYS A O 1
ATOM 705 N N . SER A 1 95 ? 25.444 8.075 26.656 1.00 33.80 96 SER A N 1
ATOM 706 C CA . SER A 1 95 ? 24.014 8.210 26.361 1.00 34.46 96 SER A CA 1
ATOM 707 C C . SER A 1 95 ? 23.354 6.857 26.105 1.00 35.54 96 SER A C 1
ATOM 708 O O . SER A 1 95 ? 23.984 5.933 25.582 1.00 36.30 96 SER A O 1
ATOM 711 N N . ILE A 1 96 ? 22.099 6.720 26.523 1.00 38.02 97 ILE A N 1
ATOM 712 C CA . ILE A 1 96 ? 21.404 5.420 26.428 1.00 39.54 97 ILE A CA 1
ATOM 713 C C . ILE A 1 96 ? 20.168 5.505 25.520 1.00 40.00 97 ILE A C 1
ATOM 714 O O . ILE A 1 96 ? 19.141 6.060 25.913 1.00 40.59 97 ILE A O 1
ATOM 719 N N . PRO A 1 97 ? 20.268 4.955 24.297 1.00 40.38 98 PRO A N 1
ATOM 720 C CA . PRO A 1 97 ? 19.181 5.098 23.330 1.00 40.76 98 PRO A CA 1
ATOM 721 C C . PRO A 1 97 ? 17.976 4.232 23.662 1.00 43.36 98 PRO A C 1
ATOM 722 O O . PRO A 1 97 ? 18.131 3.083 24.071 1.00 44.67 98 PRO A O 1
ATOM 726 N N . GLU A 1 98 ? 16.789 4.806 23.498 1.00 44.87 99 GLU A N 1
ATOM 727 C CA . GLU A 1 98 ? 15.539 4.057 23.584 1.00 47.58 99 GLU A CA 1
ATOM 728 C C . GLU A 1 98 ? 14.670 4.395 22.390 1.00 47.38 99 GLU A C 1
ATOM 729 O O . GLU A 1 98 ? 14.529 5.573 22.038 1.00 47.53 99 GLU A O 1
ATOM 735 N N . ASN A 1 99 ? 14.080 3.361 21.789 1.00 47.72 100 ASN A N 1
ATOM 736 C CA . ASN A 1 99 ? 13.173 3.496 20.643 1.00 48.76 100 ASN A CA 1
ATOM 737 C C . ASN A 1 99 ? 13.665 4.474 19.574 1.00 45.93 100 ASN A C 1
ATOM 738 O O . ASN A 1 99 ? 12.943 5.381 19.154 1.00 46.28 100 ASN A O 1
ATOM 743 N N . LEU A 1 100 ? 14.905 4.270 19.140 1.00 47.22 101 LEU A N 1
ATOM 744 C CA . LEU A 1 100 ? 15.570 5.184 18.209 1.00 44.27 101 LEU A CA 1
ATOM 745 C C . LEU A 1 100 ? 15.643 4.593 16.801 1.00 43.32 101 LEU A C 1
ATOM 746 O O . LEU A 1 100 ? 16.412 3.658 16.547 1.00 42.64 101 LEU A O 1
ATOM 751 N N . SER A 1 101 ? 14.846 5.150 15.888 1.00 42.18 102 SER A N 1
ATOM 752 C CA . SER A 1 101 ? 14.836 4.686 14.494 1.00 41.20 102 SER A CA 1
ATOM 753 C C . SER A 1 101 ? 16.057 5.126 13.689 1.00 38.53 102 SER A C 1
ATOM 754 O O . SER A 1 101 ? 16.473 4.426 12.766 1.00 37.68 102 SER A O 1
ATOM 757 N N . GLY A 1 102 ? 16.598 6.294 14.033 1.00 36.60 103 GLY A N 1
ATOM 758 C CA . GLY A 1 102 ? 17.803 6.828 13.393 1.00 33.62 103 GLY A CA 1
ATOM 759 C C . GLY A 1 102 ? 17.568 7.795 12.246 1.00 31.78 103 GLY A C 1
ATOM 760 O O . GLY A 1 102 ? 18.505 8.122 11.500 1.00 30.34 103 GLY A O 1
ATOM 761 N N . THR A 1 103 ? 16.330 8.262 12.073 1.00 31.81 104 THR A N 1
ATOM 762 C CA . THR A 1 103 ? 16.082 9.231 11.003 1.00 30.38 104 THR A CA 1
ATOM 763 C C . THR A 1 103 ? 16.670 10.577 11.371 1.00 29.53 104 THR A C 1
ATOM 764 O O . THR A 1 103 ? 16.944 10.851 12.542 1.00 29.07 104 THR A O 1
ATOM 768 N N . ARG A 1 104 ? 16.843 11.422 10.360 1.00 28.02 105 ARG A N 1
ATOM 769 C CA . ARG A 1 104 ? 17.352 12.759 10.586 1.00 27.46 105 ARG A CA 1
ATOM 770 C C . ARG A 1 104 ? 16.324 13.596 11.361 1.00 28.32 105 ARG A C 1
ATOM 771 O O . ARG A 1 104 ? 16.684 14.455 12.151 1.00 28.34 105 ARG A O 1
ATOM 779 N N . THR A 1 105 ? 15.050 13.324 11.145 1.00 29.93 106 THR A N 1
ATOM 780 C CA . THR A 1 105 ? 14.001 13.978 11.932 1.00 31.37 106 THR A CA 1
ATOM 781 C C . THR A 1 105 ? 14.129 13.618 13.422 1.00 31.69 106 THR A C 1
ATOM 782 O O . THR A 1 105 ? 14.126 14.501 14.282 1.00 31.63 106 THR A O 1
ATOM 786 N N . ASP A 1 106 ? 14.269 12.323 13.711 1.00 32.21 107 ASP A N 1
ATOM 787 C CA . ASP A 1 106 ? 14.427 11.831 15.085 1.00 33.12 107 ASP A CA 1
ATOM 788 C C . ASP A 1 106 ? 15.596 12.502 15.788 1.00 32.23 107 ASP A C 1
ATOM 789 O O . ASP A 1 106 ? 15.451 12.992 16.902 1.00 32.54 107 ASP A O 1
ATOM 794 N N . TYR A 1 107 ? 16.756 12.524 15.131 1.00 30.43 108 TYR A N 1
ATOM 795 C CA . TYR A 1 107 ? 17.938 13.133 15.721 1.00 30.16 108 TYR A CA 1
ATOM 796 C C . TYR A 1 107 ? 17.780 14.632 16.020 1.00 29.61 108 TYR A C 1
ATOM 797 O O . TYR A 1 107 ? 18.238 15.097 17.056 1.00 30.08 108 TYR A O 1
ATOM 806 N N . ALA A 1 108 ? 17.142 15.388 15.126 1.00 29.75 109 ALA A N 1
ATOM 807 C CA . ALA A 1 108 ? 16.882 16.805 15.402 1.00 29.75 109 ALA A CA 1
ATOM 808 C C . ALA A 1 108 ? 15.934 16.987 16.598 1.00 31.11 109 ALA A C 1
ATOM 809 O O . ALA A 1 108 ? 16.141 17.878 17.426 1.00 31.20 109 ALA A O 1
ATOM 811 N N . ASN A 1 109 ? 14.906 16.146 16.676 1.00 31.68 110 ASN A N 1
ATOM 812 C CA . ASN A 1 109 ? 13.972 16.149 17.809 1.00 33.55 110 ASN A CA 1
ATOM 813 C C . ASN A 1 109 ? 14.648 15.732 19.121 1.00 33.51 110 ASN A C 1
ATOM 814 O O . ASN A 1 109 ? 14.269 16.203 20.192 1.00 34.24 110 ASN A O 1
ATOM 819 N N . TRP A 1 110 ? 15.640 14.844 19.032 1.00 32.90 111 TRP A N 1
ATOM 820 C CA . TRP A 1 110 ? 16.430 14.451 20.206 1.00 33.07 111 TRP A CA 1
ATOM 821 C C . TRP A 1 110 ? 17.150 15.670 20.743 1.00 32.76 111 TRP A C 1
ATOM 822 O O . TRP A 1 110 ? 17.063 15.997 21.929 1.00 32.81 111 TRP A O 1
ATOM 833 N N . LEU A 1 111 ? 17.836 16.375 19.854 1.00 31.39 112 LEU A N 1
ATOM 834 C CA . LEU A 1 111 ? 18.595 17.558 20.242 1.00 31.37 112 LEU A CA 1
ATOM 835 C C . LEU A 1 111 ? 17.678 18.695 20.708 1.00 32.17 112 LEU A C 1
ATOM 836 O O . LEU A 1 111 ? 18.040 19.450 21.620 1.00 32.25 112 LEU A O 1
ATOM 841 N N . LEU A 1 112 ? 16.507 18.816 20.080 1.00 32.53 113 LEU A N 1
ATOM 842 C CA . LEU A 1 112 ? 15.468 19.744 20.542 1.00 33.97 113 LEU A CA 1
ATOM 843 C C . LEU A 1 112 ? 15.209 19.539 22.036 1.00 35.03 113 LEU A C 1
ATOM 844 O O . LEU A 1 112 ? 15.301 20.490 22.818 1.00 35.48 113 LEU A O 1
ATOM 849 N N . ASP A 1 113 ? 14.906 18.295 22.421 1.00 35.45 114 ASP A N 1
ATOM 850 C CA . ASP A 1 113 ? 14.700 17.924 23.824 1.00 36.66 114 ASP A CA 1
ATOM 851 C C . ASP A 1 113 ? 15.858 18.330 24.739 1.00 36.23 114 ASP A C 1
ATOM 852 O O . ASP A 1 113 ? 15.644 18.854 25.828 1.00 36.75 114 ASP A O 1
ATOM 857 N N . VAL A 1 114 ? 17.078 18.043 24.312 1.00 34.92 115 VAL A N 1
ATOM 858 C CA . VAL A 1 114 ? 18.269 18.446 25.060 1.00 34.73 115 VAL A CA 1
ATOM 859 C C . VAL A 1 114 ? 18.274 19.965 25.302 1.00 34.71 115 VAL A C 1
ATOM 860 O O . VAL A 1 114 ? 18.435 20.418 26.442 1.00 35.03 115 VAL A O 1
ATOM 864 N N . PHE A 1 115 ? 18.086 20.740 24.228 1.00 34.19 116 PHE A N 1
ATOM 865 C CA . PHE A 1 115 ? 18.019 22.201 24.318 1.00 34.46 116 PHE A CA 1
ATOM 866 C C . PHE A 1 115 ? 16.928 22.631 25.299 1.00 36.09 116 PHE A C 1
ATOM 867 O O . PHE A 1 115 ? 17.194 23.395 26.226 1.00 36.00 116 PHE A O 1
ATOM 875 N N . ASP A 1 116 ? 15.707 22.124 25.100 1.00 36.82 117 ASP A N 1
ATOM 876 C CA . ASP A 1 116 ? 14.571 22.486 25.958 1.00 38.21 117 ASP A CA 1
ATOM 877 C C . ASP A 1 116 ? 14.839 22.162 27.434 1.00 39.41 117 ASP A C 1
ATOM 878 O O . ASP A 1 116 ? 14.554 22.975 28.326 1.00 40.20 117 ASP A O 1
ATOM 883 N N . ASN A 1 117 ? 15.398 20.978 27.679 1.00 39.87 118 ASN A N 1
ATOM 884 C CA . ASN A 1 117 ? 15.689 20.499 29.027 1.00 41.49 118 ASN A CA 1
ATOM 885 C C . ASN A 1 117 ? 16.843 21.197 29.739 1.00 41.64 118 ASN A C 1
ATOM 886 O O . ASN A 1 117 ? 16.927 21.170 30.975 1.00 43.59 118 ASN A O 1
ATOM 891 N N . LEU A 1 118 ? 17.722 21.818 28.959 1.00 40.18 119 LEU A N 1
ATOM 892 C CA . LEU A 1 118 ? 18.792 22.656 29.493 1.00 39.68 119 LEU A CA 1
ATOM 893 C C . LEU A 1 118 ? 18.350 24.111 29.604 1.00 39.96 119 LEU A C 1
ATOM 894 O O . LEU A 1 118 ? 19.087 24.957 30.123 1.00 40.85 119 LEU A O 1
ATOM 899 N N . GLY A 1 119 ? 17.151 24.406 29.105 1.00 39.87 120 GLY A N 1
ATOM 900 C CA . GLY A 1 119 ? 16.588 25.756 29.193 1.00 40.44 120 GLY A CA 1
ATOM 901 C C . GLY A 1 119 ? 17.219 26.713 28.204 1.00 39.39 120 GLY A C 1
ATOM 902 O O . GLY A 1 119 ? 17.208 27.930 28.407 1.00 39.61 120 GLY A O 1
ATOM 903 N N . ILE A 1 120 ? 17.761 26.155 27.123 1.00 37.80 121 ILE A N 1
ATOM 904 C CA . ILE A 1 120 ? 18.383 26.949 26.078 1.00 37.12 121 ILE A CA 1
ATOM 905 C C . ILE A 1 120 ? 17.310 27.560 25.174 1.00 38.18 121 ILE A C 1
ATOM 906 O O . ILE A 1 120 ? 16.345 26.886 24.781 1.00 38.05 121 ILE A O 1
ATOM 911 N N . GLU A 1 121 ? 17.454 28.856 24.895 1.00 38.37 122 GLU A N 1
ATOM 912 C CA . GLU A 1 121 ? 16.663 29.491 23.847 1.00 38.95 122 GLU A CA 1
ATOM 913 C C . GLU A 1 121 ? 17.427 29.371 22.544 1.00 38.03 122 GLU A C 1
ATOM 914 O O . GLU A 1 121 ? 17.125 28.497 21.738 1.00 37.24 122 GLU A O 1
ATOM 920 N N . LYS A 1 122 ? 18.431 30.231 22.356 1.00 38.03 123 LYS A N 1
ATOM 921 C CA . LYS A 1 122 ? 19.401 30.044 21.266 1.00 37.02 123 LYS A CA 1
ATOM 922 C C . LYS A 1 122 ? 20.777 29.695 21.836 1.00 35.75 123 LYS A C 1
ATOM 923 O O . LYS A 1 122 ? 21.121 30.107 22.946 1.00 36.48 123 LYS A O 1
ATOM 929 N N . SER A 1 123 ? 21.555 28.925 21.087 1.00 33.87 124 SER A N 1
ATOM 930 C CA . SER A 1 123 ? 22.889 28.519 21.538 1.00 32.80 124 SER A CA 1
ATOM 931 C C . SER A 1 123 ? 23.911 28.546 20.424 1.00 31.61 124 SER A C 1
ATOM 932 O O . SER A 1 123 ? 23.571 28.384 19.252 1.00 31.39 124 SER A O 1
ATOM 935 N N . HIS A 1 124 ? 25.171 28.765 20.790 1.00 30.92 125 HIS A N 1
ATOM 936 C CA . HIS A 1 124 ? 26.265 28.487 19.873 1.00 30.34 125 HIS A CA 1
ATOM 937 C C . HIS A 1 124 ? 26.462 27.004 19.861 1.00 29.69 125 HIS A C 1
ATOM 938 O O . HIS A 1 124 ? 26.147 26.322 20.840 1.00 28.86 125 HIS A O 1
ATOM 945 N N . MET A 1 125 ? 26.965 26.487 18.739 1.00 28.13 126 MET A N 1
ATOM 946 C CA . MET A 1 125 ? 27.205 25.060 18.602 1.00 27.41 126 MET A CA 1
ATOM 947 C C . MET A 1 125 ? 28.545 24.823 17.945 1.00 26.39 126 MET A C 1
ATOM 948 O O . MET A 1 125 ? 28.955 25.582 17.055 1.00 26.11 126 MET A O 1
ATOM 953 N N . ILE A 1 126 ? 29.215 23.761 18.393 1.00 25.98 127 ILE A N 1
ATOM 954 C CA . ILE A 1 126 ? 30.429 23.274 17.762 1.00 25.31 127 ILE A CA 1
ATOM 955 C C . ILE A 1 126 ? 30.250 21.779 17.628 1.00 24.98 127 ILE A C 1
ATOM 956 O O . ILE A 1 126 ? 29.875 21.102 18.587 1.00 25.48 127 ILE A O 1
ATOM 961 N N . GLY A 1 127 ? 30.518 21.263 16.434 1.00 24.22 128 GLY A N 1
ATOM 962 C CA . GLY A 1 127 ? 30.394 19.833 16.197 1.00 23.47 128 GLY A CA 1
ATOM 963 C C . GLY A 1 127 ? 31.501 19.376 15.287 1.00 23.09 128 GLY A C 1
ATOM 964 O O . GLY A 1 127 ? 31.793 20.033 14.278 1.00 22.93 128 GLY A O 1
ATOM 965 N N . LEU A 1 128 ? 32.132 18.251 15.642 1.00 22.96 129 LEU A N 1
ATOM 966 C CA . LEU A 1 128 ? 33.165 17.672 14.803 1.00 22.69 129 LEU A CA 1
ATOM 967 C C . LEU A 1 128 ? 32.691 16.312 14.294 1.00 22.73 129 LEU A C 1
ATOM 968 O O . LEU A 1 128 ? 31.992 15.579 15.014 1.00 22.42 129 LEU A O 1
ATOM 973 N N . SER A 1 129 ? 33.069 15.975 13.055 1.00 22.50 130 SER A N 1
ATOM 974 C CA . SER A 1 129 ? 32.743 14.642 12.480 1.00 22.29 130 SER A CA 1
ATOM 975 C C . SER A 1 129 ? 31.226 14.383 12.556 1.00 21.87 130 SER A C 1
ATOM 976 O O . SER A 1 129 ? 30.443 15.216 12.118 1.00 21.12 130 SER A O 1
ATOM 979 N N . LEU A 1 130 ? 30.806 13.264 13.140 1.00 21.79 131 LEU A N 1
ATOM 980 C CA . LEU A 1 130 ? 29.370 12.987 13.339 1.00 22.00 131 LEU A CA 1
ATOM 981 C C . LEU A 1 130 ? 28.599 14.175 13.932 1.00 22.06 131 LEU A C 1
ATOM 982 O O . LEU A 1 130 ? 27.513 14.532 13.447 1.00 22.05 131 LEU A O 1
ATOM 987 N N . GLY A 1 131 ? 29.184 14.795 14.956 1.00 21.93 132 GLY A N 1
ATOM 988 C CA . GLY A 1 131 ? 28.611 15.964 15.626 1.00 22.14 132 GLY A CA 1
ATOM 989 C C . GLY A 1 131 ? 28.433 17.152 14.697 1.00 21.53 132 GLY A C 1
ATOM 990 O O . GLY A 1 131 ? 27.506 17.928 14.871 1.00 21.91 132 GLY A O 1
ATOM 991 N N . GLY A 1 132 ? 29.324 17.288 13.718 1.00 20.76 133 GLY A N 1
ATOM 992 C CA . GLY A 1 132 ? 29.210 18.367 12.712 1.00 20.60 133 GLY A CA 1
ATOM 993 C C . GLY A 1 132 ? 27.989 18.153 11.816 1.00 20.45 133 GLY A C 1
ATOM 994 O O . GLY A 1 132 ? 27.306 19.106 11.438 1.00 20.82 133 GLY A O 1
ATOM 995 N N . LEU A 1 133 ? 27.723 16.887 11.487 1.00 20.44 134 LEU A N 1
ATOM 996 C CA . LEU A 1 133 ? 26.585 16.500 10.658 1.00 20.63 134 LEU A CA 1
ATOM 997 C C . LEU A 1 133 ? 25.276 16.750 11.407 1.00 21.52 134 LEU A C 1
ATOM 998 O O . LEU A 1 133 ? 24.350 17.363 10.845 1.00 21.86 134 LEU A O 1
ATOM 1003 N N . HIS A 1 134 ? 25.224 16.316 12.672 1.00 22.05 135 HIS A N 1
ATOM 1004 C CA . HIS A 1 134 ? 24.109 16.637 13.573 1.00 23.03 135 HIS A CA 1
ATOM 1005 C C . HIS A 1 134 ? 23.896 18.125 13.646 1.00 23.05 135 HIS A C 1
ATOM 1006 O O . HIS A 1 134 ? 22.764 18.607 13.596 1.00 24.08 135 HIS A O 1
ATOM 1013 N N . THR A 1 135 ? 24.981 18.880 13.753 1.00 22.98 136 THR A N 1
ATOM 1014 C CA . THR A 1 135 ? 24.883 20.337 13.848 1.00 23.08 136 THR A CA 1
ATOM 1015 C C . THR A 1 135 ? 24.243 20.931 12.595 1.00 23.25 136 THR A C 1
ATOM 1016 O O . THR A 1 135 ? 23.314 21.739 12.704 1.00 23.71 136 THR A O 1
ATOM 1020 N N . MET A 1 136 ? 24.704 20.519 11.418 1.00 22.62 137 MET A N 1
ATOM 1021 C CA . MET A 1 136 ? 24.156 21.044 10.177 1.00 23.39 137 MET A CA 1
ATOM 1022 C C . MET A 1 136 ? 22.676 20.658 10.060 1.00 23.38 137 MET A C 1
ATOM 1023 O O . MET A 1 136 ? 21.841 21.483 9.706 1.00 24.13 137 MET A O 1
ATOM 1028 N N . ASN A 1 137 ? 22.360 19.412 10.386 1.00 23.23 138 ASN A N 1
ATOM 1029 C CA . ASN A 1 137 ? 20.984 18.945 10.288 1.00 23.96 138 ASN A CA 1
ATOM 1030 C C . ASN A 1 137 ? 20.069 19.800 11.192 1.00 24.69 138 ASN A C 1
ATOM 1031 O O . ASN A 1 137 ? 18.950 20.187 10.801 1.00 25.66 138 ASN A O 1
ATOM 1036 N N . PHE A 1 138 ? 20.570 20.128 12.380 1.00 24.47 139 PHE A N 1
ATOM 1037 C CA . PHE A 1 138 ? 19.778 20.876 13.376 1.00 25.56 139 PHE A CA 1
ATOM 1038 C C . PHE A 1 138 ? 19.574 22.334 12.979 1.00 25.76 139 PHE A C 1
ATOM 1039 O O . PHE A 1 138 ? 18.459 22.863 13.069 1.00 26.92 139 PHE A O 1
ATOM 1047 N N . LEU A 1 139 ? 20.644 22.993 12.557 1.00 25.43 140 LEU A N 1
ATOM 1048 C CA . LEU A 1 139 ? 20.536 24.406 12.196 1.00 25.53 140 LEU A CA 1
ATOM 1049 C C . LEU A 1 139 ? 19.651 24.604 10.961 1.00 26.32 140 LEU A C 1
ATOM 1050 O O . LEU A 1 139 ? 19.006 25.642 10.837 1.00 26.55 140 LEU A O 1
ATOM 1055 N N . LEU A 1 140 ? 19.613 23.622 10.059 1.00 26.15 141 LEU A N 1
ATOM 1056 C CA . LEU A 1 140 ? 18.747 23.719 8.881 1.00 27.54 141 LEU A CA 1
ATOM 1057 C C . LEU A 1 140 ? 17.280 23.562 9.254 1.00 29.23 141 LEU A C 1
ATOM 1058 O O . LEU A 1 140 ? 16.413 24.191 8.654 1.00 30.51 141 LEU A O 1
ATOM 1063 N N . ARG A 1 141 ? 17.007 22.720 10.250 1.00 29.82 142 ARG A N 1
ATOM 1064 C CA . ARG A 1 141 ? 15.626 22.463 10.665 1.00 31.68 142 ARG A CA 1
ATOM 1065 C C . ARG A 1 141 ? 15.096 23.510 11.649 1.00 32.98 142 ARG A C 1
ATOM 1066 O O . ARG A 1 141 ? 13.895 23.825 11.640 1.00 34.23 142 ARG A O 1
ATOM 1074 N N . MET A 1 142 ? 15.989 24.060 12.471 1.00 32.81 143 MET A N 1
ATOM 1075 C CA . MET A 1 142 ? 15.608 24.924 13.594 1.00 34.34 143 MET A CA 1
ATOM 1076 C C . MET A 1 142 ? 16.537 26.122 13.787 1.00 34.00 143 MET A C 1
ATOM 1077 O O . MET A 1 142 ? 17.150 26.270 14.852 1.00 32.61 143 MET A O 1
ATOM 1082 N N . PRO A 1 143 ? 16.620 27.002 12.768 1.00 34.08 144 PRO A N 1
ATOM 1083 C CA . PRO A 1 143 ? 17.508 28.175 12.814 1.00 34.47 144 PRO A CA 1
ATOM 1084 C C . PRO A 1 143 ? 17.204 29.116 13.970 1.00 35.60 144 PRO A C 1
ATOM 1085 O O . PRO A 1 143 ? 18.052 29.930 14.360 1.00 35.73 144 PRO A O 1
ATOM 1089 N N . GLU A 1 144 ? 15.988 29.007 14.498 1.00 36.67 145 GLU A N 1
ATOM 1090 C CA . GLU A 1 144 ? 15.519 29.830 15.601 1.00 38.09 145 GLU A CA 1
ATOM 1091 C C . GLU A 1 144 ? 16.200 29.509 16.942 1.00 37.00 145 GLU A C 1
ATOM 1092 O O . GLU A 1 144 ? 16.016 30.249 17.928 1.00 38.01 145 GLU A O 1
ATOM 1098 N N . ARG A 1 145 ? 16.934 28.396 16.978 1.00 34.83 146 ARG A N 1
ATOM 1099 C CA . ARG A 1 145 ? 17.590 27.894 18.191 1.00 33.77 146 ARG A CA 1
ATOM 1100 C C . ARG A 1 145 ? 19.112 27.963 18.15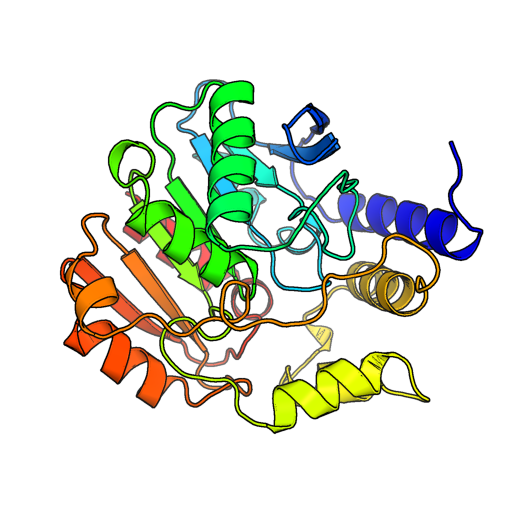1 1.00 32.77 146 ARG A C 1
ATOM 1101 O O . ARG A 1 145 ? 19.773 27.658 19.148 1.00 31.88 146 ARG A O 1
ATOM 1109 N N . VAL A 1 146 ? 19.663 28.354 17.005 1.00 31.86 147 VAL A N 1
ATOM 1110 C CA . VAL A 1 146 ? 21.111 28.342 16.813 1.00 31.37 147 VAL A CA 1
ATOM 1111 C C . VAL A 1 146 ? 21.585 29.764 16.523 1.00 32.12 147 VAL A C 1
ATOM 1112 O O . VAL A 1 146 ? 21.223 30.350 15.502 1.00 32.35 147 VAL A O 1
ATOM 1116 N N . LYS A 1 147 ? 22.395 30.317 17.420 1.00 32.70 148 LYS A N 1
ATOM 1117 C CA . LYS A 1 147 ? 22.979 31.652 17.205 1.00 33.57 148 LYS A CA 1
ATOM 1118 C C . LYS A 1 147 ? 23.975 31.631 16.039 1.00 33.20 148 LYS A C 1
ATOM 1119 O O . LYS A 1 147 ? 23.912 32.467 15.131 1.00 32.95 148 LYS A O 1
ATOM 1125 N N . SER A 1 148 ? 24.892 30.669 16.085 1.00 31.64 149 SER A N 1
ATOM 1126 C CA . SER A 1 148 ? 25.868 30.430 15.021 1.00 30.81 149 SER A CA 1
ATOM 1127 C C . SER A 1 148 ? 26.487 29.070 15.304 1.00 29.86 149 SER A C 1
ATOM 1128 O O . SER A 1 148 ? 26.346 28.550 16.409 1.00 29.60 149 SER A O 1
ATOM 1131 N N . ALA A 1 149 ? 27.156 28.496 14.307 1.00 27.96 150 ALA A N 1
ATOM 1132 C CA . ALA A 1 149 ? 27.648 27.123 14.398 1.00 26.95 150 ALA A CA 1
ATOM 1133 C C . ALA A 1 149 ? 29.026 27.007 13.780 1.00 26.49 150 ALA A C 1
ATOM 1134 O O . ALA A 1 149 ? 29.284 27.592 12.728 1.00 26.58 150 ALA A O 1
ATOM 1136 N N . ALA A 1 150 ? 29.909 26.279 14.468 1.00 25.28 151 ALA A N 1
ATOM 1137 C CA . ALA A 1 150 ? 31.220 25.918 13.963 1.00 24.55 151 ALA A CA 1
ATOM 1138 C C . ALA A 1 150 ? 31.151 24.436 13.655 1.00 23.69 151 ALA A C 1
ATOM 1139 O O . ALA A 1 150 ? 30.854 23.610 14.539 1.00 23.52 151 ALA A O 1
ATOM 1141 N N . ILE A 1 151 ? 31.391 24.112 12.393 1.00 22.48 152 ILE A N 1
ATOM 1142 C CA . ILE A 1 151 ? 31.266 22.740 11.907 1.00 22.32 152 ILE A CA 1
ATOM 1143 C C . ILE A 1 151 ? 32.666 22.316 11.535 1.00 21.86 152 ILE A C 1
ATOM 1144 O O . ILE A 1 151 ? 33.284 22.911 10.654 1.00 21.54 152 ILE A O 1
ATOM 1149 N N . LEU A 1 152 ? 33.180 21.310 12.246 1.00 21.80 153 LEU A N 1
ATOM 1150 C CA . LEU A 1 152 ? 34.570 20.894 12.093 1.00 22.08 153 LEU A CA 1
ATOM 1151 C C . LEU A 1 152 ? 34.624 19.528 11.443 1.00 21.32 153 LEU A C 1
ATOM 1152 O O . LEU A 1 152 ? 34.046 18.583 11.983 1.00 21.38 153 LEU A O 1
ATOM 1157 N N . SER A 1 153 ? 35.323 19.407 10.309 1.00 21.15 154 SER A N 1
ATOM 1158 C CA . SER A 1 153 ? 35.542 18.086 9.694 1.00 20.99 154 SER A CA 1
ATOM 1159 C C . SER A 1 153 ? 34.247 17.238 9.700 1.00 20.70 154 SER A C 1
ATOM 1160 O O . SER A 1 153 ? 34.248 16.108 10.195 1.00 20.99 154 SER A O 1
ATOM 1163 N N . PRO A 1 154 ? 33.136 17.785 9.162 1.00 20.66 155 PRO A N 1
ATOM 1164 C CA . PRO A 1 154 ? 31.848 17.090 9.311 1.00 20.39 155 PRO A CA 1
ATOM 1165 C C . PRO A 1 154 ? 31.791 15.722 8.636 1.00 19.93 155 PRO A C 1
ATOM 1166 O O . PRO A 1 154 ? 32.342 15.550 7.547 1.00 20.33 155 PRO A O 1
ATOM 1170 N N . ALA A 1 155 ? 31.076 14.781 9.251 1.00 19.72 156 ALA A N 1
ATOM 1171 C CA . ALA A 1 155 ? 30.817 13.506 8.590 1.00 19.56 156 ALA A CA 1
ATOM 1172 C C . ALA A 1 155 ? 29.929 13.811 7.397 1.00 19.24 156 ALA A C 1
ATOM 1173 O O . ALA A 1 155 ? 28.863 14.405 7.546 1.00 19.71 156 ALA A O 1
ATOM 1175 N N . GLU A 1 156 ? 30.393 13.427 6.218 1.00 18.79 157 GLU A N 1
ATOM 1176 C CA . GLU A 1 156 ? 29.718 13.748 4.959 1.00 18.81 157 GLU A CA 1
ATOM 1177 C C . GLU A 1 156 ? 29.264 15.205 4.929 1.00 19.01 157 GLU A C 1
ATOM 1178 O O . GLU A 1 156 ? 30.123 16.076 4.972 1.00 18.92 157 GLU A O 1
ATOM 1184 N N . THR A 1 157 ? 27.957 15.462 4.907 1.00 19.55 158 THR A N 1
ATOM 1185 C CA . THR A 1 157 ? 27.402 16.841 4.949 1.00 20.22 158 THR A CA 1
ATOM 1186 C C . THR A 1 157 ? 27.558 17.583 3.611 1.00 20.70 158 THR A C 1
ATOM 1187 O O . THR A 1 157 ? 26.561 17.902 2.961 1.00 21.39 158 THR A O 1
ATOM 1191 N N . PHE A 1 158 ? 28.801 17.846 3.201 1.00 21.34 159 PHE A N 1
ATOM 1192 C CA . PHE A 1 158 ? 29.053 18.473 1.897 1.00 22.13 159 PHE A CA 1
ATOM 1193 C C . PHE A 1 158 ? 29.431 17.485 0.798 1.00 22.38 159 PHE A C 1
ATOM 1194 O O . PHE A 1 158 ? 29.020 17.642 -0.350 1.00 24.00 159 PHE A O 1
ATOM 1202 N N . LEU A 1 159 ? 30.202 16.461 1.150 1.00 21.82 160 LEU A N 1
ATOM 1203 C CA . LEU A 1 159 ? 30.650 15.446 0.200 1.00 21.80 160 LEU A CA 1
ATOM 1204 C C . LEU A 1 159 ? 30.419 14.078 0.802 1.00 21.44 160 LEU A C 1
ATOM 1205 O O . LEU A 1 159 ? 30.428 13.962 2.027 1.00 21.17 160 LEU A O 1
ATOM 1210 N N . PRO A 1 160 ? 30.251 13.039 -0.045 1.00 21.17 161 PRO A N 1
ATOM 1211 C CA . PRO A 1 160 ? 30.183 11.681 0.503 1.00 21.00 161 PRO A CA 1
ATOM 1212 C C . PRO A 1 160 ? 31.548 11.213 0.967 1.00 20.50 161 PRO A C 1
ATOM 1213 O O . PRO A 1 160 ? 32.563 11.760 0.526 1.00 20.55 161 PRO A O 1
ATOM 1217 N N . PHE A 1 161 ? 31.575 10.217 1.851 1.00 20.29 162 PHE A N 1
ATOM 1218 C CA . PHE A 1 161 ? 32.830 9.652 2.323 1.00 20.25 162 PHE A CA 1
ATOM 1219 C C . PHE A 1 161 ? 33.632 9.061 1.186 1.00 20.86 162 PHE A C 1
ATOM 1220 O O . PHE A 1 161 ? 33.073 8.473 0.245 1.00 21.42 162 PHE A O 1
ATOM 1228 N N . HIS A 1 162 ? 34.951 9.153 1.296 1.00 20.64 163 HIS A N 1
ATOM 1229 C CA . HIS A 1 162 ? 35.811 8.286 0.489 1.00 21.87 163 HIS A CA 1
ATOM 1230 C C . HIS A 1 162 ? 35.597 6.867 0.967 1.00 22.24 163 HIS A C 1
ATOM 1231 O O . HIS A 1 162 ? 35.393 6.643 2.163 1.00 22.02 163 HIS A O 1
ATOM 1238 N N . HIS A 1 163 ? 35.659 5.883 0.072 1.00 23.49 164 HIS A N 1
ATOM 1239 C CA . HIS A 1 163 ? 35.354 4.496 0.463 1.00 24.48 164 HIS A CA 1
ATOM 1240 C C . HIS A 1 163 ? 36.249 3.954 1.560 1.00 24.81 164 HIS A C 1
ATOM 1241 O O . HIS A 1 163 ? 35.857 3.046 2.313 1.00 24.98 164 HIS A O 1
ATOM 1248 N N . ASP A 1 164 ? 37.456 4.500 1.665 1.00 24.65 165 ASP A N 1
ATOM 1249 C CA . ASP A 1 164 ? 38.396 4.056 2.706 1.00 25.91 165 ASP A CA 1
ATOM 1250 C C . ASP A 1 164 ? 37.850 4.289 4.105 1.00 25.03 165 ASP A C 1
ATOM 1251 O O . ASP A 1 164 ? 38.165 3.526 5.021 1.00 25.81 165 ASP A O 1
ATOM 1256 N N . PHE A 1 165 ? 37.027 5.322 4.278 1.00 23.93 166 PHE A N 1
ATOM 1257 C CA . PHE A 1 165 ? 36.429 5.546 5.589 1.00 24.20 166 PHE A CA 1
ATOM 1258 C C . PHE A 1 165 ? 35.624 4.326 6.020 1.00 24.17 166 PHE A C 1
ATOM 1259 O O . PHE A 1 165 ? 35.785 3.841 7.143 1.00 23.74 166 PHE A O 1
ATOM 1267 N N . TYR A 1 166 ? 34.758 3.831 5.133 1.00 23.94 167 TYR A N 1
ATOM 1268 C CA . TYR A 1 166 ? 33.984 2.617 5.442 1.00 24.85 167 TYR A CA 1
ATOM 1269 C C . TYR A 1 166 ? 34.854 1.435 5.848 1.00 25.36 167 TYR A C 1
ATOM 1270 O O . TYR A 1 166 ? 34.529 0.700 6.791 1.00 26.29 167 TYR A O 1
ATOM 1279 N N . LYS A 1 167 ? 35.952 1.252 5.131 1.00 24.84 168 LYS A N 1
ATOM 1280 C CA . LYS A 1 167 ? 36.872 0.144 5.381 1.00 25.79 168 LYS A CA 1
ATOM 1281 C C . LYS A 1 167 ? 37.617 0.249 6.715 1.00 25.52 168 LYS A C 1
ATOM 1282 O O . LYS A 1 167 ? 37.679 -0.729 7.472 1.00 25.91 168 LYS A O 1
ATOM 1288 N N . TYR A 1 168 ? 38.182 1.422 7.004 1.00 24.87 169 TYR A N 1
ATOM 1289 C CA . TYR A 1 168 ? 38.892 1.592 8.277 1.00 25.87 169 TYR A CA 1
ATOM 1290 C C . TYR A 1 168 ? 37.946 1.542 9.462 1.00 26.22 169 TYR A C 1
ATOM 1291 O O . TYR A 1 168 ? 38.298 0.986 10.505 1.00 27.32 169 TYR A O 1
ATOM 1300 N N . ALA A 1 169 ? 36.749 2.116 9.306 1.00 25.61 170 ALA A N 1
ATOM 1301 C CA . ALA A 1 169 ? 35.767 2.082 10.375 1.00 26.64 170 ALA A CA 1
ATOM 1302 C C . ALA A 1 169 ? 35.363 0.634 10.662 1.00 28.14 170 ALA A C 1
ATOM 1303 O O . ALA A 1 169 ? 35.351 0.206 11.817 1.00 29.07 170 ALA A O 1
ATOM 1305 N N . LEU A 1 170 ? 35.071 -0.125 9.607 1.00 28.47 171 LEU A N 1
ATOM 1306 C CA . LEU A 1 170 ? 34.729 -1.538 9.764 1.00 30.25 171 LEU A CA 1
ATOM 1307 C C . LEU A 1 170 ? 35.869 -2.310 10.420 1.00 30.59 171 LEU A C 1
ATOM 1308 O O . LEU A 1 170 ? 35.635 -3.166 11.280 1.00 31.47 171 LEU A O 1
ATOM 1313 N N . GLY A 1 171 ? 37.096 -2.021 9.995 1.00 29.51 172 GLY A N 1
ATOM 1314 C CA . GLY A 1 171 ? 38.264 -2.766 10.456 1.00 30.28 172 GLY A CA 1
ATOM 1315 C C . GLY A 1 171 ? 38.612 -2.578 11.925 1.00 30.83 172 GLY A C 1
ATOM 1316 O O . GLY A 1 171 ? 39.406 -3.343 12.463 1.00 31.03 172 GLY A O 1
ATOM 1317 N N . LEU A 1 172 ? 38.010 -1.576 12.576 1.00 30.12 173 LEU A N 1
ATOM 1318 C CA . LEU A 1 172 ? 38.300 -1.301 13.994 1.00 31.09 173 LEU A CA 1
ATOM 1319 C C . LEU A 1 172 ? 38.247 -2.530 14.910 1.00 32.97 173 LEU A C 1
ATOM 1320 O O . LEU A 1 172 ? 39.127 -2.718 15.756 1.00 33.41 173 LEU A O 1
ATOM 1325 N N . THR A 1 173 ? 37.249 -3.390 14.712 1.00 34.64 174 THR A N 1
ATOM 1326 C CA . THR A 1 173 ? 37.063 -4.569 15.572 1.00 37.21 174 THR A CA 1
ATOM 1327 C C . THR A 1 173 ? 37.982 -5.764 15.291 1.00 38.58 174 THR A C 1
ATOM 1328 O O . THR A 1 173 ? 38.095 -6.668 16.129 1.00 40.42 174 THR A O 1
ATOM 1332 N N . ALA A 1 174 ? 38.623 -5.795 14.124 1.00 38.35 175 ALA A N 1
ATOM 1333 C CA . ALA A 1 174 ? 39.488 -6.928 13.770 1.00 39.68 175 ALA A CA 1
ATOM 1334 C C . ALA A 1 174 ? 40.968 -6.626 14.021 1.00 39.94 175 ALA A C 1
ATOM 1335 O O . ALA A 1 174 ? 41.385 -5.474 13.928 1.00 38.45 175 ALA A O 1
ATOM 1337 N N . SER A 1 175 ? 41.732 -7.672 14.347 1.00 41.61 176 SER A N 1
ATOM 1338 C CA . SER A 1 175 ? 43.188 -7.615 14.630 1.00 42.23 176 SER A CA 1
ATOM 1339 C C . SER A 1 175 ? 43.705 -6.272 15.185 1.00 41.15 176 SER A C 1
ATOM 1340 O O . SER A 1 175 ? 43.366 -5.901 16.310 1.00 41.47 176 SER A O 1
ATOM 1343 N N . ASN A 1 176 ? 44.511 -5.552 14.406 1.00 40.73 177 ASN A N 1
ATOM 1344 C CA . ASN A 1 176 ? 45.074 -4.267 14.849 1.00 40.74 177 ASN A CA 1
ATOM 1345 C C . ASN A 1 176 ? 44.326 -3.045 14.286 1.00 39.20 177 ASN A C 1
ATOM 1346 O O . ASN A 1 176 ? 44.918 -1.994 14.016 1.00 37.63 177 ASN A O 1
ATOM 1351 N N . GLY A 1 177 ? 43.013 -3.197 14.129 1.00 38.12 178 GLY A N 1
ATOM 1352 C CA . GLY A 1 177 ? 42.166 -2.168 13.530 1.00 36.70 178 GLY A CA 1
ATOM 1353 C C . GLY A 1 177 ? 42.217 -0.784 14.150 1.00 36.15 178 GLY A C 1
ATOM 1354 O O . GLY A 1 177 ? 42.107 0.223 13.438 1.00 35.37 178 GLY A O 1
ATOM 1355 N N . VAL A 1 178 ? 42.364 -0.711 15.474 1.00 36.86 179 VAL A N 1
ATOM 1356 C CA . VAL A 1 178 ? 42.422 0.582 16.146 1.00 36.50 179 VAL A CA 1
ATOM 1357 C C . VAL A 1 178 ? 43.668 1.365 15.738 1.00 36.28 179 VAL A C 1
ATOM 1358 O O . VAL A 1 178 ? 43.584 2.549 15.410 1.00 34.25 179 VAL A O 1
ATOM 1362 N N . GLU A 1 179 ? 44.809 0.680 15.743 1.00 37.35 180 GLU A N 1
ATOM 1363 C CA . GLU A 1 179 ? 46.079 1.263 15.336 1.00 38.55 180 GLU A CA 1
ATOM 1364 C C . GLU A 1 179 ? 46.091 1.671 13.860 1.00 36.56 180 GLU A C 1
ATOM 1365 O O . GLU A 1 179 ? 46.611 2.733 13.515 1.00 35.94 180 GLU A O 1
ATOM 1371 N N . LYS A 1 180 ? 45.524 0.819 13.003 1.00 35.23 181 LYS A N 1
ATOM 1372 C CA . LYS A 1 180 ? 45.403 1.103 11.573 1.00 34.11 181 LYS A CA 1
ATOM 1373 C C . LYS A 1 180 ? 44.568 2.352 11.339 1.00 32.29 181 LYS A C 1
ATOM 1374 O O . LYS A 1 180 ? 44.958 3.228 10.574 1.00 31.67 181 LYS A O 1
ATOM 1380 N N . PHE A 1 181 ? 43.409 2.415 11.991 1.00 31.03 182 PHE A N 1
ATOM 1381 C CA . PHE A 1 181 ? 42.506 3.559 11.870 1.00 30.42 182 PHE A CA 1
ATOM 1382 C C . PHE A 1 181 ? 43.212 4.865 12.254 1.00 30.80 182 PHE A C 1
ATOM 1383 O O . PHE A 1 181 ? 43.199 5.837 11.493 1.00 30.11 182 PHE A O 1
ATOM 1391 N N . LEU A 1 182 ? 43.863 4.869 13.414 1.00 32.50 183 LEU A N 1
ATOM 1392 C CA . LEU A 1 182 ? 44.485 6.093 13.932 1.00 33.88 183 LEU A CA 1
ATOM 1393 C C . LEU A 1 182 ? 45.693 6.578 13.113 1.00 34.82 183 LEU A C 1
ATOM 1394 O O . LEU A 1 182 ? 45.858 7.781 12.890 1.00 34.43 183 LEU A O 1
ATOM 1399 N N . ASN A 1 183 ? 46.504 5.642 12.636 1.00 35.51 184 ASN A N 1
ATOM 1400 C CA . ASN A 1 183 ? 47.657 5.975 11.806 1.00 36.69 184 ASN A CA 1
ATOM 1401 C C . ASN A 1 183 ? 47.230 6.524 10.448 1.00 35.31 184 ASN A C 1
ATOM 1402 O O . ASN A 1 183 ? 47.902 7.383 9.869 1.00 35.94 184 ASN A O 1
ATOM 1407 N N . TRP A 1 184 ? 46.105 6.020 9.952 1.00 32.97 185 TRP A N 1
ATOM 1408 C CA . TRP A 1 184 ? 45.505 6.519 8.728 1.00 31.62 185 TRP A CA 1
ATOM 1409 C C . TRP A 1 184 ? 44.956 7.906 8.913 1.00 31.98 185 TRP A C 1
ATOM 1410 O O . TRP A 1 184 ? 45.230 8.786 8.103 1.00 32.26 185 TRP A O 1
ATOM 1421 N N . MET A 1 185 ? 44.198 8.110 9.990 1.00 31.23 186 MET A N 1
ATOM 1422 C CA . MET A 1 185 ? 43.502 9.372 10.220 1.00 32.01 186 MET A CA 1
ATOM 1423 C C . MET A 1 185 ? 44.433 10.477 10.719 1.00 34.02 186 MET A C 1
ATOM 1424 O O . MET A 1 185 ? 44.175 11.660 10.515 1.00 33.02 186 MET A O 1
ATOM 1429 N N . MET A 1 186 ? 45.515 10.094 11.383 1.00 36.23 187 MET A N 1
ATOM 1430 C CA . MET A 1 186 ? 46.384 11.091 12.008 1.00 39.47 187 MET A 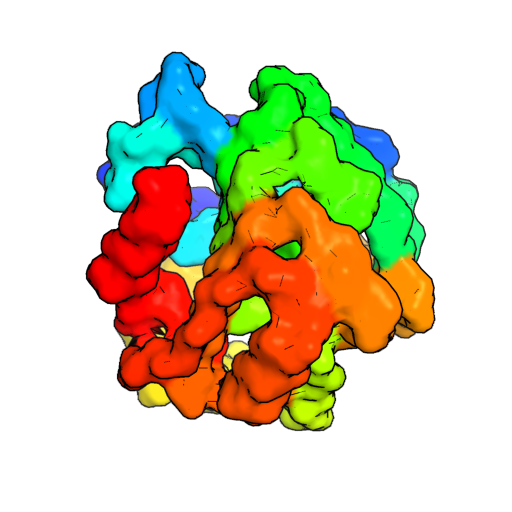CA 1
ATOM 1431 C C . MET A 1 186 ? 47.835 10.984 11.575 1.00 42.43 187 MET A C 1
ATOM 1432 O O . MET A 1 186 ? 48.398 9.900 11.580 1.00 43.46 187 MET A O 1
ATOM 1437 N N . THR A 1 187 ? 48.424 12.116 11.189 1.00 44.98 188 THR A N 1
ATOM 1438 C CA . THR A 1 187 ? 49.850 12.188 10.851 1.00 48.36 188 THR A CA 1
ATOM 1439 C C . THR A 1 187 ? 50.676 11.808 12.082 1.00 49.51 188 THR A C 1
ATOM 1440 O O . THR A 1 187 ? 51.719 11.163 11.970 1.00 51.48 188 THR A O 1
ATOM 1444 N N . ASP A 1 188 ? 50.181 12.194 13.255 1.00 49.31 189 ASP A N 1
ATOM 1445 C CA . ASP A 1 188 ? 50.786 11.807 14.525 1.00 50.81 189 ASP A CA 1
ATOM 1446 C C . ASP A 1 188 ? 49.702 11.543 15.567 1.00 48.96 189 ASP A C 1
ATOM 1447 O O . ASP A 1 188 ? 49.213 12.472 16.210 1.00 49.35 189 ASP A O 1
ATOM 1452 N N . GLN A 1 189 ? 49.336 10.275 15.737 1.00 57.05 190 GLN A N 1
ATOM 1453 C CA . GLN A 1 189 ? 48.294 9.910 16.703 1.00 53.10 190 GLN A CA 1
ATOM 1454 C C . GLN A 1 189 ? 48.739 10.102 18.156 1.00 51.23 190 GLN A C 1
ATOM 1455 O O . GLN A 1 189 ? 47.925 10.012 19.076 1.00 47.95 190 GLN A O 1
ATOM 1461 N N . ASN A 1 190 ? 50.028 10.390 18.347 1.00 53.48 191 ASN A N 1
ATOM 1462 C CA . ASN A 1 190 ? 50.578 10.706 19.667 1.00 52.76 191 ASN A CA 1
ATOM 1463 C C . ASN A 1 190 ? 50.128 12.054 20.237 1.00 50.88 191 ASN A C 1
ATOM 1464 O O . ASN A 1 190 ? 50.421 12.368 21.395 1.00 50.84 191 ASN A O 1
ATOM 1469 N N . VAL A 1 191 ? 49.420 12.851 19.433 1.00 50.29 192 VAL A N 1
ATOM 1470 C CA . VAL A 1 191 ? 48.790 14.066 19.951 1.00 48.98 192 VAL A CA 1
ATOM 1471 C C . VAL A 1 191 ? 47.614 13.699 20.864 1.00 45.84 192 VAL A C 1
ATOM 1472 O O . VAL A 1 191 ? 47.264 14.464 21.751 1.00 46.38 192 VAL A O 1
ATOM 1476 N N . LEU A 1 192 ? 47.025 12.523 20.645 1.00 43.75 193 LEU A N 1
ATOM 1477 C CA . LEU A 1 192 ? 45.982 11.994 21.532 1.00 40.67 193 LEU A CA 1
ATOM 1478 C C . LEU A 1 192 ? 46.583 11.484 22.833 1.00 40.05 193 LEU A C 1
ATOM 1479 O O . LEU A 1 192 ? 47.596 10.784 22.822 1.00 41.63 193 LEU A O 1
ATOM 1484 N N . HIS A 1 193 ? 45.959 11.826 23.957 1.00 38.41 194 HIS A N 1
ATOM 1485 C CA . HIS A 1 193 ? 46.399 11.318 25.250 1.00 37.70 194 HIS A CA 1
ATOM 1486 C C . HIS A 1 193 ? 46.188 9.818 25.327 1.00 36.78 194 HIS A C 1
ATOM 1487 O O . HIS A 1 193 ? 45.139 9.313 24.898 1.00 35.40 194 HIS A O 1
ATOM 1494 N N . PRO A 1 194 ? 47.188 9.078 25.845 1.00 37.86 195 PRO A N 1
ATOM 1495 C CA . PRO A 1 194 ? 47.061 7.621 26.008 1.00 38.30 195 PRO A CA 1
ATOM 1496 C C . PRO A 1 194 ? 45.795 7.183 26.762 1.00 37.03 195 PRO A C 1
ATOM 1497 O O . PRO A 1 194 ? 45.250 6.123 26.467 1.00 36.72 195 PRO A O 1
ATOM 1501 N N . ILE A 1 195 ? 45.322 7.999 27.701 1.00 37.23 196 ILE A N 1
ATOM 1502 C CA . ILE A 1 195 ? 44.119 7.663 28.469 1.00 37.05 196 ILE A CA 1
ATOM 1503 C C . ILE A 1 195 ? 42.889 7.789 27.579 1.00 35.04 196 ILE A C 1
ATOM 1504 O O . ILE A 1 195 ? 41.978 6.955 27.638 1.00 35.19 196 ILE A O 1
ATOM 1509 N N . PHE A 1 196 ? 42.891 8.809 26.729 1.00 33.59 197 PHE A N 1
ATOM 1510 C CA . PHE A 1 196 ? 41.818 8.988 25.762 1.00 32.48 197 PHE A CA 1
ATOM 1511 C C . PHE A 1 196 ? 41.779 7.816 24.786 1.00 31.67 197 PHE A C 1
ATOM 1512 O O . PHE A 1 196 ? 40.704 7.318 24.445 1.00 31.05 197 PHE A O 1
ATOM 1520 N N . VAL A 1 197 ? 42.957 7.386 24.333 1.00 32.54 198 VAL A N 1
ATOM 1521 C CA . VAL A 1 197 ? 43.058 6.268 23.390 1.00 32.67 198 VAL A CA 1
ATOM 1522 C C . VAL A 1 197 ? 42.560 4.980 24.037 1.00 33.26 198 VAL A C 1
ATOM 1523 O O . VAL A 1 197 ? 41.859 4.200 23.382 1.00 33.53 198 VAL A O 1
ATOM 1527 N N . LYS A 1 198 ? 42.942 4.751 25.298 1.00 33.97 199 LYS A N 1
ATOM 1528 C CA . LYS A 1 198 ? 42.458 3.600 26.060 1.00 34.94 199 LYS A CA 1
ATOM 1529 C C . LYS A 1 198 ? 40.935 3.531 26.069 1.00 33.38 199 LYS A C 1
ATOM 1530 O O . LYS A 1 198 ? 40.362 2.446 25.936 1.00 33.54 199 LYS A O 1
ATOM 1536 N N . GLN A 1 199 ? 40.290 4.690 26.226 1.00 32.08 200 GLN A N 1
ATOM 1537 C CA . GLN A 1 199 ? 38.831 4.779 26.175 1.00 31.29 200 GLN A CA 1
ATOM 1538 C C . GLN A 1 199 ? 38.283 4.447 24.789 1.00 30.57 200 GLN A C 1
ATOM 1539 O O . GLN A 1 199 ? 37.280 3.742 24.653 1.00 30.58 200 GLN A O 1
ATOM 1545 N N . PHE A 1 200 ? 38.933 4.976 23.760 1.00 29.65 201 PHE A N 1
ATOM 1546 C CA . PHE A 1 200 ? 38.502 4.736 22.390 1.00 29.73 201 PHE A CA 1
ATOM 1547 C C . PHE A 1 200 ? 38.579 3.232 22.093 1.00 30.16 201 PHE A C 1
ATOM 1548 O O . PHE A 1 200 ? 37.642 2.656 21.538 1.00 29.93 201 PHE A O 1
ATOM 1556 N N . GLN A 1 201 ? 39.681 2.605 22.499 1.00 31.40 202 GLN A N 1
ATOM 1557 C CA . GLN A 1 201 ? 39.859 1.165 22.355 1.00 33.92 202 GLN A CA 1
ATOM 1558 C C . GLN A 1 201 ? 38.759 0.387 23.084 1.00 33.37 202 GLN A C 1
ATOM 1559 O O . GLN A 1 201 ? 38.196 -0.570 22.526 1.00 33.95 202 GLN A O 1
ATOM 1565 N N . ALA A 1 202 ? 38.455 0.797 24.320 1.00 32.34 203 ALA A N 1
ATOM 1566 C CA . ALA A 1 202 ? 37.467 0.083 25.135 1.00 32.77 203 ALA A CA 1
ATOM 1567 C C . ALA A 1 202 ? 36.083 0.219 24.509 1.00 31.45 203 ALA A C 1
ATOM 1568 O O . ALA A 1 202 ? 35.284 -0.721 24.532 1.00 32.31 203 ALA A O 1
ATOM 1570 N N . GLY A 1 203 ? 35.834 1.374 23.894 1.00 29.87 204 GLY A N 1
ATOM 1571 C CA . GLY A 1 203 ? 34.613 1.593 23.139 1.00 29.81 204 GLY A CA 1
ATOM 1572 C C . GLY A 1 203 ? 34.469 0.604 22.006 1.00 30.83 204 GLY A C 1
ATOM 1573 O O . GLY A 1 203 ? 33.412 -0.009 21.847 1.00 31.62 204 GLY A O 1
ATOM 1574 N N . VAL A 1 204 ? 35.544 0.430 21.233 1.00 30.99 205 VAL A N 1
ATOM 1575 C CA . VAL A 1 204 ? 35.552 -0.490 20.097 1.00 32.87 205 VAL A CA 1
ATOM 1576 C C . VAL A 1 204 ? 35.341 -1.940 20.555 1.00 34.76 205 VAL A C 1
ATOM 1577 O O . VAL A 1 204 ? 34.639 -2.705 19.894 1.00 35.82 205 VAL A O 1
ATOM 1581 N N . MET A 1 205 ? 35.922 -2.291 21.701 1.00 36.14 206 MET A N 1
ATOM 1582 C CA . MET A 1 205 ? 35.768 -3.637 22.263 1.00 39.78 206 MET A CA 1
ATOM 1583 C C . MET A 1 205 ? 34.364 -3.884 22.839 1.00 38.89 206 MET A C 1
ATOM 1584 O O . MET A 1 205 ? 33.942 -5.040 22.972 1.00 41.00 206 MET A O 1
ATOM 1589 N N . TRP A 1 206 ? 33.644 -2.812 23.166 1.00 49.34 207 TRP A N 1
ATOM 1590 C CA . TRP A 1 206 ? 32.278 -2.923 23.681 1.00 48.43 207 TRP A CA 1
ATOM 1591 C C . TRP A 1 206 ? 31.288 -3.037 22.552 1.00 50.22 207 TRP A C 1
ATOM 1592 O O . TRP A 1 206 ? 30.863 -2.034 21.967 1.00 47.67 207 TRP A O 1
ATOM 1603 N N . GLN A 1 207 ? 30.910 -4.278 22.245 1.00 55.92 208 GLN A N 1
ATOM 1604 C CA . GLN A 1 207 ? 30.124 -4.584 21.046 1.00 60.01 208 GLN A CA 1
ATOM 1605 C C . GLN A 1 207 ? 28.768 -5.230 21.332 1.00 66.53 208 GLN A C 1
ATOM 1606 O O . GLN A 1 207 ? 27.954 -5.405 20.420 1.00 70.18 208 GLN A O 1
ATOM 1612 N N . ASP A 1 208 ? 28.527 -5.577 22.593 1.00 70.06 209 ASP A N 1
ATOM 1613 C CA . ASP A 1 208 ? 27.300 -6.276 22.978 1.00 80.58 209 ASP A CA 1
ATOM 1614 C C . ASP A 1 208 ? 26.263 -5.370 23.650 1.00 81.86 209 ASP A C 1
ATOM 1615 O O . ASP A 1 208 ? 25.331 -5.852 24.304 1.00 92.29 209 ASP A O 1
ATOM 1620 N N . GLY A 1 209 ? 26.432 -4.061 23.477 1.00 74.42 210 GLY A N 1
ATOM 1621 C CA . GLY A 1 209 ? 25.495 -3.082 24.013 1.00 78.53 210 GLY A CA 1
ATOM 1622 C C . GLY A 1 209 ? 24.427 -2.728 22.997 1.00 82.25 210 GLY A C 1
ATOM 1623 O O . GLY A 1 209 ? 24.015 -3.574 22.195 1.00 86.22 210 GLY A O 1
ATOM 1624 N N . SER A 1 210 ? 23.990 -1.471 23.030 1.00 82.65 211 SER A N 1
ATOM 1625 C CA . SER A 1 210 ? 22.955 -0.975 22.128 1.00 86.27 211 SER A CA 1
ATOM 1626 C C . SER A 1 210 ? 23.312 -1.245 20.670 1.00 79.65 211 SER A C 1
ATOM 1627 O O . SER A 1 210 ? 24.445 -0.996 20.247 1.00 71.37 211 SER A O 1
ATOM 1630 N N . ARG A 1 211 ? 22.348 -1.768 19.915 1.00 85.53 212 ARG A N 1
ATOM 1631 C CA . ARG A 1 211 ? 22.554 -2.039 18.495 1.00 81.52 212 ARG A CA 1
ATOM 1632 C C . ARG A 1 211 ? 22.386 -0.769 17.676 1.00 76.18 212 ARG A C 1
ATOM 1633 O O . ARG A 1 211 ? 21.352 -0.098 17.746 1.00 81.08 212 ARG A O 1
ATOM 1641 N N . ASN A 1 212 ? 23.422 -0.450 16.908 1.00 68.61 213 ASN A N 1
ATOM 1642 C CA . ASN A 1 212 ? 23.430 0.705 16.014 1.00 64.16 213 ASN A CA 1
ATOM 1643 C C . ASN A 1 212 ? 22.432 0.556 14.862 1.00 65.55 213 ASN A C 1
ATOM 1644 O O . ASN A 1 212 ? 22.340 -0.522 14.263 1.00 67.54 213 ASN A O 1
ATOM 1649 N N . PRO A 1 213 ? 21.673 1.632 14.552 1.00 65.52 214 PRO A N 1
ATOM 1650 C CA . PRO A 1 213 ? 20.714 1.547 13.453 1.00 66.70 214 PRO A CA 1
ATOM 1651 C C . PRO A 1 213 ? 21.435 1.331 12.132 1.00 61.23 214 PRO A C 1
ATOM 1652 O O . PRO A 1 213 ? 22.428 2.010 11.856 1.00 57.71 214 PRO A O 1
ATOM 1656 N N . ASN A 1 214 ? 20.946 0.380 11.339 1.00 63.18 215 ASN A N 1
ATOM 1657 C CA . ASN A 1 214 ? 21.493 0.123 10.009 1.00 60.40 215 ASN A CA 1
ATOM 1658 C C . ASN A 1 214 ? 21.423 1.389 9.157 1.00 55.33 215 ASN A C 1
ATOM 1659 O O . ASN A 1 214 ? 20.384 2.054 9.141 1.00 56.39 215 ASN A O 1
ATOM 1664 N N . PRO A 1 215 ? 22.530 1.744 8.469 1.00 51.92 216 PRO A N 1
ATOM 1665 C CA . PRO A 1 215 ? 22.563 2.969 7.655 1.00 49.66 216 PRO A CA 1
ATOM 1666 C C . PRO A 1 215 ? 21.469 2.944 6.593 1.00 49.26 216 PRO A C 1
ATOM 1667 O O . PRO A 1 215 ? 21.384 1.987 5.824 1.00 51.35 216 PRO A O 1
ATOM 1671 N N . LYS A 1 216 ? 20.632 3.978 6.572 1.00 48.22 217 LYS A N 1
ATOM 1672 C CA . LYS A 1 216 ? 19.504 4.052 5.649 1.00 48.76 217 LYS A CA 1
ATOM 1673 C C . LYS A 1 216 ? 19.467 5.419 4.976 1.00 48.46 217 LYS A C 1
ATOM 1674 O O . LYS A 1 216 ? 20.097 6.363 5.449 1.00 49.27 217 LYS A O 1
ATOM 1680 N N 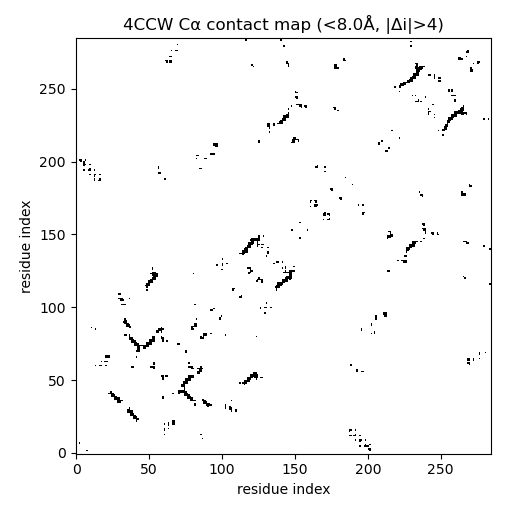. ALA A 1 217 ? 18.703 5.525 3.893 1.00 31.61 218 ALA A N 1
ATOM 1681 C CA . ALA A 1 217 ? 18.658 6.756 3.102 1.00 31.27 218 ALA A CA 1
ATOM 1682 C C . ALA A 1 217 ? 18.126 7.958 3.887 1.00 31.43 218 ALA A C 1
ATOM 1683 O O . ALA A 1 217 ? 18.576 9.083 3.663 1.00 31.92 218 ALA A O 1
ATOM 1685 N N . ASP A 1 218 ? 17.208 7.714 4.820 1.00 32.18 219 ASP A N 1
ATOM 1686 C CA . ASP A 1 218 ? 16.607 8.806 5.608 1.00 31.85 219 ASP A CA 1
ATOM 1687 C C . ASP A 1 218 ? 17.329 9.096 6.934 1.00 30.84 219 ASP A C 1
ATOM 1688 O O . ASP A 1 218 ? 16.824 9.843 7.782 1.00 30.86 219 ASP A O 1
ATOM 1693 N N . GLY A 1 219 ? 18.518 8.516 7.095 1.00 28.95 220 GLY A N 1
ATOM 1694 C CA . GLY A 1 219 ? 19.282 8.680 8.318 1.00 28.01 220 GLY A CA 1
ATOM 1695 C C . GLY A 1 219 ? 20.628 9.346 8.093 1.00 26.16 220 GLY A C 1
ATOM 1696 O O . GLY A 1 219 ? 20.771 10.215 7.207 1.00 25.34 220 GLY A O 1
ATOM 1697 N N . PHE A 1 220 ? 21.596 8.963 8.928 1.00 25.64 221 PHE A N 1
ATOM 1698 C CA . PHE A 1 220 ? 22.979 9.414 8.806 1.00 24.38 221 PHE A CA 1
ATOM 1699 C C . PHE A 1 220 ? 23.854 8.213 8.401 1.00 23.96 221 PHE A C 1
ATOM 1700 O O . PHE A 1 220 ? 23.562 7.066 8.783 1.00 24.90 221 PHE A O 1
ATOM 1708 N N . PRO A 1 221 ? 24.916 8.455 7.626 1.00 22.70 222 PRO A N 1
ATOM 1709 C CA . PRO A 1 221 ? 25.390 9.758 7.154 1.00 21.99 222 PRO A CA 1
ATOM 1710 C C . PRO A 1 221 ? 24.527 10.297 6.028 1.00 21.80 222 PRO A C 1
ATOM 1711 O O . PRO A 1 221 ? 23.719 9.558 5.458 1.00 22.58 222 PRO A O 1
ATOM 1715 N N . TYR A 1 222 ? 24.699 11.585 5.721 1.00 21.24 223 TYR A N 1
ATOM 1716 C CA . TYR A 1 222 ? 23.872 12.253 4.728 1.00 21.39 223 TYR A CA 1
ATOM 1717 C C . TYR A 1 222 ? 24.659 13.375 4.077 1.00 20.79 223 TYR A C 1
ATOM 1718 O O . TYR A 1 222 ? 25.477 14.015 4.729 1.00 20.93 223 TYR A O 1
ATOM 1727 N N . VAL A 1 223 ? 24.427 13.575 2.783 1.00 20.53 224 VAL A N 1
ATOM 1728 C CA . VAL A 1 223 ? 24.973 14.714 2.043 1.00 20.25 224 VAL A CA 1
ATOM 1729 C C . VAL A 1 223 ? 23.809 15.625 1.684 1.00 20.67 224 VAL A C 1
ATOM 1730 O O . VAL A 1 223 ? 22.872 15.209 1.003 1.00 21.35 224 VAL A O 1
ATOM 1734 N N . PHE A 1 224 ? 23.847 16.863 2.156 1.00 21.08 225 PHE A N 1
ATOM 1735 C CA . PHE A 1 224 ? 22.729 17.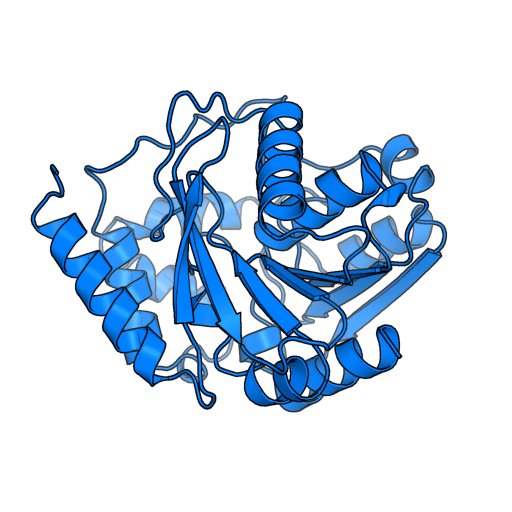778 1.919 1.00 22.18 225 PHE A CA 1
ATOM 1736 C C . PHE A 1 224 ? 22.666 18.179 0.451 1.00 22.40 225 PHE A C 1
ATOM 1737 O O . PHE A 1 224 ? 23.700 18.348 -0.188 1.00 22.57 225 PHE A O 1
ATOM 1745 N N . THR A 1 225 ? 21.453 18.340 -0.069 1.00 23.42 226 THR A N 1
ATOM 1746 C CA . THR A 1 225 ? 21.279 18.742 -1.452 1.00 24.04 226 THR A CA 1
ATOM 1747 C C . THR A 1 225 ? 21.711 20.202 -1.649 1.00 23.79 226 THR A C 1
ATOM 1748 O O . THR A 1 225 ? 21.899 20.965 -0.683 1.00 23.35 226 THR A O 1
ATOM 1752 N N . ASP A 1 226 ? 21.857 20.593 -2.911 1.00 24.62 227 ASP A N 1
ATOM 1753 C CA . ASP A 1 226 ? 22.158 21.979 -3.251 1.00 25.24 227 ASP A CA 1
ATOM 1754 C C . ASP A 1 226 ? 21.150 22.925 -2.607 1.00 25.67 227 ASP A C 1
ATOM 1755 O O . ASP A 1 226 ? 21.531 23.917 -1.965 1.00 25.04 227 ASP A O 1
ATOM 1760 N N . GLU A 1 227 ? 19.867 22.586 -2.767 1.00 26.78 228 GLU A N 1
ATOM 1761 C CA . GLU A 1 227 ? 18.789 23.407 -2.237 1.00 28.34 228 GLU A CA 1
ATOM 1762 C C . GLU A 1 227 ? 18.811 23.480 -0.715 1.00 27.33 228 GLU A C 1
ATOM 1763 O O . GLU A 1 227 ? 18.619 24.551 -0.155 1.00 27.75 228 GLU A O 1
ATOM 1769 N N . GLU A 1 228 ? 19.075 22.352 -0.054 1.00 26.06 229 GLU A N 1
ATOM 1770 C CA . GLU A 1 228 ? 19.212 22.337 1.403 1.00 25.36 229 GLU A CA 1
ATOM 1771 C C . GLU A 1 228 ? 20.324 23.257 1.905 1.00 24.42 229 GLU A C 1
ATOM 1772 O O . GLU A 1 228 ? 20.119 24.028 2.847 1.00 24.63 229 GLU A O 1
ATOM 1778 N N . LEU A 1 229 ? 21.477 23.210 1.247 1.00 23.43 230 LEU A N 1
ATOM 1779 C CA . LEU A 1 229 ? 22.588 24.085 1.603 1.00 22.80 230 LEU A CA 1
ATOM 1780 C C . LEU A 1 229 ? 22.252 25.567 1.377 1.00 23.62 230 LEU A C 1
ATOM 1781 O O . LEU A 1 229 ? 22.567 26.409 2.222 1.00 23.59 230 LEU A O 1
ATOM 1786 N N . ARG A 1 230 ? 21.621 25.881 0.249 1.00 24.22 231 ARG A N 1
ATOM 1787 C CA . ARG A 1 230 ? 21.209 27.268 -0.046 1.00 25.68 231 ARG A CA 1
ATOM 1788 C C . ARG A 1 230 ? 20.254 27.819 1.004 1.00 25.99 231 ARG A C 1
ATOM 1789 O O . ARG A 1 230 ? 20.136 29.048 1.176 1.00 26.36 231 ARG A O 1
ATOM 1797 N N . SER A 1 231 ? 19.560 26.911 1.681 1.00 25.95 232 SER A N 1
ATOM 1798 C CA . SER A 1 231 ? 18.508 27.301 2.632 1.00 27.19 232 SER A CA 1
ATOM 1799 C C . SER A 1 231 ? 19.026 27.713 4.017 1.00 27.45 232 SER A C 1
ATOM 1800 O O . SER A 1 231 ? 18.249 28.228 4.832 1.00 28.24 232 SER A O 1
ATOM 1803 N N . ALA A 1 232 ? 20.324 27.514 4.267 1.00 26.66 233 ALA A N 1
ATOM 1804 C CA . ALA A 1 232 ? 20.939 27.843 5.572 1.00 27.22 233 ALA A CA 1
ATOM 1805 C C . ALA A 1 232 ? 20.674 29.292 5.964 1.00 28.24 233 ALA A C 1
ATOM 1806 O O . ALA A 1 232 ? 20.907 30.203 5.167 1.00 28.63 233 ALA A O 1
ATOM 1808 N N . ARG A 1 233 ? 20.205 29.499 7.194 1.00 29.25 234 ARG A N 1
ATOM 1809 C CA . ARG A 1 233 ? 19.876 30.853 7.699 1.00 30.81 234 ARG A CA 1
ATOM 1810 C C . ARG A 1 233 ? 20.599 31.171 9.019 1.00 30.54 234 ARG A C 1
ATOM 1811 O O . ARG A 1 233 ? 20.218 32.081 9.759 1.00 31.87 234 ARG A O 1
ATOM 1819 N N . VAL A 1 234 ? 21.641 30.404 9.305 1.00 29.11 235 VAL A N 1
ATOM 1820 C CA . VAL A 1 234 ? 22.438 30.539 10.510 1.00 28.85 235 VAL A CA 1
ATOM 1821 C C . VAL A 1 234 ? 23.900 30.746 10.064 1.00 27.73 235 VAL A C 1
ATOM 1822 O O . VAL A 1 234 ? 24.357 30.059 9.150 1.00 27.13 235 VAL A O 1
ATOM 1826 N N . PRO A 1 235 ? 24.645 31.656 10.714 1.00 27.76 236 PRO A N 1
ATOM 1827 C CA . PRO A 1 235 ? 26.066 31.775 10.338 1.00 27.28 236 PRO A CA 1
ATOM 1828 C C . PRO A 1 235 ? 26.836 30.505 10.664 1.00 26.54 236 PRO A C 1
ATOM 1829 O O . PRO A 1 235 ? 26.659 29.933 11.748 1.00 26.93 236 PRO A O 1
ATOM 1833 N N . ILE A 1 236 ? 27.704 30.093 9.732 1.00 25.59 237 ILE A N 1
ATOM 1834 C CA . ILE A 1 236 ? 28.484 28.880 9.848 1.00 24.99 237 ILE A CA 1
ATOM 1835 C C . ILE A 1 236 ? 29.966 29.170 9.677 1.00 25.05 237 ILE A C 1
ATOM 1836 O O . ILE A 1 236 ? 30.356 29.936 8.796 1.00 25.01 237 ILE A O 1
ATOM 1841 N N . LEU A 1 237 ? 30.774 28.586 10.560 1.00 24.74 238 LEU A N 1
ATOM 1842 C CA . LEU A 1 237 ? 32.214 28.567 10.385 1.00 24.83 238 LEU A CA 1
ATOM 1843 C C . LEU A 1 237 ? 32.527 27.129 10.057 1.00 23.52 238 LEU A C 1
ATOM 1844 O O . LEU A 1 237 ? 32.243 26.241 10.847 1.00 23.87 238 LEU A O 1
ATOM 1849 N N . LEU A 1 238 ? 33.118 26.902 8.893 1.00 22.92 239 LEU A N 1
ATOM 1850 C CA . LEU A 1 238 ? 33.522 25.561 8.494 1.00 22.05 239 LEU A CA 1
ATOM 1851 C C . LEU A 1 238 ? 35.031 25.446 8.548 1.00 22.31 239 LEU A C 1
ATOM 1852 O O . LEU A 1 238 ? 35.722 26.140 7.819 1.00 22.57 239 LEU A O 1
ATOM 1857 N N . LEU A 1 239 ? 35.531 24.597 9.447 1.00 22.28 240 LEU A N 1
ATOM 1858 C CA . LEU A 1 239 ? 36.951 24.280 9.532 1.00 22.92 240 LEU A CA 1
ATOM 1859 C C . LEU A 1 239 ? 37.222 22.872 9.059 1.00 22.28 240 LEU A C 1
ATOM 1860 O O . LEU A 1 239 ? 36.567 21.918 9.505 1.00 22.49 240 LEU A O 1
ATOM 1865 N N . LEU A 1 240 ? 38.195 22.755 8.160 1.00 22.26 241 LEU A N 1
ATOM 1866 C CA . LEU A 1 240 ? 38.616 21.481 7.594 1.00 22.21 241 LEU A CA 1
ATOM 1867 C C . LEU A 1 240 ? 40.129 21.403 7.736 1.00 23.21 241 LEU A C 1
ATOM 1868 O O . LEU A 1 240 ? 40.790 22.434 7.840 1.00 23.68 241 LEU A O 1
ATOM 1873 N N . GLY A 1 241 ? 40.673 20.191 7.758 1.00 23.50 242 GLY A N 1
ATOM 1874 C CA . GLY A 1 241 ? 42.126 19.998 7.908 1.00 24.66 242 GLY A CA 1
ATOM 1875 C C . GLY A 1 241 ? 42.801 19.616 6.601 1.00 25.05 242 GLY A C 1
ATOM 1876 O O . GLY A 1 241 ? 42.275 18.803 5.849 1.00 24.14 242 GLY A O 1
ATOM 1877 N N . GLU A 1 242 ? 43.974 20.196 6.321 1.00 26.46 243 GLU A N 1
ATOM 1878 C CA . GLU A 1 242 ? 44.687 19.894 5.069 1.00 27.00 243 GLU A CA 1
ATOM 1879 C C . GLU A 1 242 ? 44.957 18.401 4.887 1.00 26.51 243 GLU A C 1
ATOM 1880 O O . GLU A 1 242 ? 44.956 17.905 3.763 1.00 26.50 243 GLU A O 1
ATOM 1886 N N . HIS A 1 243 ? 45.163 17.697 6.001 1.00 25.98 244 HIS A N 1
ATOM 1887 C CA . HIS A 1 243 ? 45.480 16.273 5.967 1.00 26.23 244 HIS A CA 1
ATOM 1888 C C . HIS A 1 243 ? 44.256 15.389 6.104 1.00 24.91 244 HIS A C 1
ATOM 1889 O O . HIS A 1 243 ? 44.380 14.189 6.349 1.00 25.23 244 HIS A O 1
ATOM 1896 N N . GLU A 1 244 ? 43.068 15.972 5.914 1.00 23.77 245 GLU A N 1
ATOM 1897 C CA . GLU A 1 244 ? 41.800 15.202 5.956 1.00 23.18 245 GLU A CA 1
ATOM 1898 C C . GLU A 1 244 ? 41.841 13.973 5.057 1.00 23.27 245 GLU A C 1
ATOM 1899 O O . GLU A 1 244 ? 42.374 14.029 3.953 1.00 23.99 245 GLU A O 1
ATOM 1905 N N . VAL A 1 245 ? 41.260 12.869 5.527 1.00 23.14 246 VAL A N 1
ATOM 1906 C CA . VAL A 1 245 ? 41.264 11.602 4.794 1.00 23.56 246 VAL A CA 1
ATOM 1907 C C . VAL A 1 245 ? 39.861 11.096 4.461 1.00 22.70 246 VAL A C 1
ATOM 1908 O O . VAL A 1 245 ? 39.710 10.186 3.624 1.00 23.24 246 VAL A O 1
ATOM 1912 N N . ILE A 1 246 ? 38.831 11.633 5.119 1.00 22.08 247 ILE A N 1
ATOM 1913 C CA . ILE A 1 246 ? 37.472 11.079 4.943 1.00 21.52 247 ILE A CA 1
ATOM 1914 C C . ILE A 1 246 ? 36.821 11.554 3.642 1.00 21.29 247 ILE A C 1
ATOM 1915 O O . ILE A 1 246 ? 35.860 10.940 3.164 1.00 20.97 247 ILE A O 1
ATOM 1920 N N . TYR A 1 247 ? 37.352 12.659 3.108 1.00 21.02 248 TYR A N 1
ATOM 1921 C CA . TYR A 1 247 ? 37.052 13.166 1.767 1.00 20.94 248 TYR A CA 1
ATOM 1922 C C . TYR A 1 247 ? 38.112 14.211 1.439 1.00 21.20 248 TYR A C 1
ATOM 1923 O O . TYR A 1 247 ? 39.025 14.470 2.251 1.00 21.54 248 TYR A O 1
ATOM 1932 N N . ASP A 1 248 ? 38.030 14.814 0.260 1.00 21.09 249 ASP A N 1
ATOM 1933 C CA . ASP A 1 248 ? 38.989 15.850 -0.106 1.00 21.44 249 ASP A CA 1
ATOM 1934 C C . ASP A 1 248 ? 38.557 17.180 0.519 1.00 20.84 249 ASP A C 1
ATOM 1935 O O . ASP A 1 248 ? 37.432 17.640 0.277 1.00 20.55 249 ASP A O 1
ATOM 1940 N N . PRO A 1 249 ? 39.413 17.763 1.386 1.00 20.83 250 PRO A N 1
ATOM 1941 C CA . PRO A 1 249 ? 38.920 18.896 2.167 1.00 21.01 250 PRO A CA 1
ATOM 1942 C C . PRO A 1 249 ? 38.738 20.123 1.296 1.00 21.21 250 PRO A C 1
ATOM 1943 O O . PRO A 1 249 ? 37.886 20.947 1.576 1.00 21.03 250 PRO A O 1
ATOM 1947 N N . HIS A 1 250 ? 39.531 20.240 0.233 1.00 22.22 251 HIS A N 1
ATOM 1948 C CA . HIS A 1 250 ? 39.347 21.382 -0.688 1.00 22.63 251 HIS A CA 1
ATOM 1949 C C . HIS A 1 250 ? 38.106 21.254 -1.539 1.00 22.48 251 HIS A C 1
ATOM 1950 O O . HIS A 1 250 ? 37.386 22.240 -1.775 1.00 22.50 251 HIS A O 1
ATOM 1957 N N . SER A 1 251 ? 37.801 20.029 -1.965 1.00 22.20 252 SER A N 1
ATOM 1958 C CA . SER A 1 251 ? 36.532 19.769 -2.630 1.00 22.16 252 SER A CA 1
ATOM 1959 C C . SER A 1 251 ? 35.363 20.092 -1.686 1.00 21.14 252 SER A C 1
ATOM 1960 O O . SER A 1 251 ? 34.367 20.645 -2.126 1.00 21.66 252 SER A O 1
ATOM 1963 N N . ALA A 1 252 ? 35.476 19.722 -0.405 1.00 20.27 253 ALA A N 1
ATOM 1964 C CA . ALA A 1 252 ? 34.437 20.019 0.587 1.00 19.86 253 ALA A CA 1
ATOM 1965 C C . ALA A 1 252 ? 34.223 21.520 0.763 1.00 19.98 253 ALA A C 1
ATOM 1966 O O . ALA A 1 252 ? 33.080 21.992 0.786 1.00 19.73 253 ALA A O 1
ATOM 1968 N N . LEU A 1 253 ? 35.327 22.258 0.901 1.00 19.95 254 LEU A N 1
ATOM 1969 C CA . LEU A 1 253 ? 35.262 23.715 1.036 1.00 20.40 254 LEU A CA 1
ATOM 1970 C C . LEU A 1 253 ? 34.585 24.316 -0.199 1.00 21.04 254 LEU A C 1
ATOM 1971 O O . LEU A 1 253 ? 33.772 25.241 -0.081 1.00 20.78 254 LEU A O 1
ATOM 1976 N N . HIS A 1 254 ? 34.930 23.803 -1.377 1.00 21.20 255 HIS A N 1
ATOM 1977 C CA . HIS A 1 254 ? 34.378 24.336 -2.624 1.00 22.14 255 HIS A CA 1
ATOM 1978 C C . HIS A 1 254 ? 32.883 24.206 -2.616 1.00 21.34 255 HIS A C 1
ATOM 1979 O O . HIS A 1 254 ? 32.173 25.191 -2.833 1.00 21.24 255 HIS A O 1
ATOM 1986 N N . ARG A 1 255 ? 32.369 23.012 -2.310 1.00 20.39 256 ARG A N 1
ATOM 1987 C CA . ARG A 1 255 ? 30.920 22.834 -2.359 1.00 20.19 256 ARG A CA 1
ATOM 1988 C C . ARG A 1 255 ? 30.212 23.686 -1.289 1.00 20.04 256 ARG A C 1
ATOM 1989 O O . ARG A 1 255 ? 29.230 24.376 -1.586 1.00 20.28 256 ARG A O 1
ATOM 1997 N N . ALA A 1 256 ? 30.735 23.672 -0.061 1.00 19.38 257 ALA A N 1
ATOM 1998 C CA . ALA A 1 256 ? 30.140 24.431 1.030 1.00 19.68 257 ALA A CA 1
ATOM 1999 C C . ALA A 1 256 ? 30.065 25.929 0.683 1.00 20.26 257 ALA A C 1
ATOM 2000 O O . ALA A 1 256 ? 29.021 26.585 0.845 1.00 20.36 257 ALA A O 1
ATOM 2002 N N . SER A 1 257 ? 31.182 26.449 0.180 1.00 20.42 258 SER A N 1
ATOM 2003 C CA . SER A 1 257 ? 31.295 27.869 -0.156 1.00 21.05 258 SER A CA 1
ATOM 2004 C C . SER A 1 257 ? 30.434 28.259 -1.342 1.00 21.50 258 SER A C 1
ATOM 2005 O O . SER A 1 257 ? 30.060 29.414 -1.451 1.00 21.75 258 SER A O 1
ATOM 2008 N N . SER A 1 258 ? 30.142 27.291 -2.220 1.00 21.19 259 SER A N 1
ATOM 2009 C CA . SER A 1 258 ? 29.320 27.533 -3.417 1.00 22.32 259 SER A CA 1
ATOM 2010 C C . SER A 1 258 ? 27.835 27.769 -3.093 1.00 22.47 259 SER A C 1
ATOM 2011 O O . SER A 1 258 ? 27.157 28.506 -3.816 1.00 23.69 259 SER A O 1
ATOM 2014 N N . PHE A 1 259 ? 27.342 27.146 -2.023 1.00 22.40 260 PHE A N 1
ATOM 2015 C CA . PHE A 1 259 ? 25.899 27.156 -1.718 1.00 23.05 260 PHE A CA 1
ATOM 2016 C C . PHE A 1 259 ? 25.462 27.790 -0.387 1.00 23.67 260 PHE A C 1
ATOM 2017 O O . PHE A 1 259 ? 24.360 28.367 -0.307 1.00 24.77 260 PHE A O 1
ATOM 2025 N N . VAL A 1 260 ? 26.271 27.664 0.662 1.00 24.45 261 VAL A N 1
ATOM 2026 C CA . VAL A 1 260 ? 25.833 28.120 1.996 1.00 24.96 261 VAL A CA 1
ATOM 2027 C C . VAL A 1 260 ? 25.952 29.644 2.054 1.00 26.67 261 VAL A C 1
ATOM 2028 O O . VAL A 1 260 ? 27.032 30.164 1.866 1.00 26.41 261 VAL A O 1
ATOM 2032 N N . PRO A 1 261 ? 24.843 30.348 2.305 1.00 29.09 262 PRO A N 1
ATOM 2033 C CA . PRO A 1 261 ? 24.836 31.819 2.200 1.00 31.82 262 PRO A CA 1
ATOM 2034 C C . PRO A 1 261 ? 25.787 32.523 3.156 1.00 32.74 262 PRO A C 1
ATOM 2035 O O . PRO A 1 261 ? 26.454 33.481 2.773 1.00 34.55 262 PRO A O 1
ATOM 2039 N N . ASP A 1 262 ? 25.839 32.073 4.398 1.00 32.85 263 ASP A N 1
ATOM 2040 C CA . ASP A 1 262 ? 26.555 32.841 5.398 1.00 34.65 263 ASP A CA 1
ATOM 2041 C C . ASP A 1 262 ? 27.588 31.889 5.949 1.00 32.89 263 ASP A C 1
ATOM 2042 O O . ASP A 1 262 ? 27.323 31.174 6.917 1.00 33.54 263 ASP A O 1
ATOM 2047 N N . ILE A 1 263 ? 28.753 31.858 5.297 1.00 31.34 264 ILE A N 1
ATOM 2048 C CA . ILE A 1 263 ? 29.798 30.884 5.631 1.00 28.92 264 ILE A CA 1
ATOM 2049 C C . ILE A 1 263 ? 31.181 31.538 5.700 1.00 29.40 264 ILE A C 1
ATOM 2050 O O . ILE A 1 263 ? 31.485 32.448 4.918 1.00 30.92 264 ILE A O 1
ATOM 2055 N N . GLU A 1 264 ? 31.973 31.111 6.681 1.00 27.70 265 GLU A N 1
ATOM 2056 C CA . GLU A 1 264 ? 33.395 31.401 6.732 1.00 27.99 265 GLU A CA 1
ATOM 2057 C C . GLU A 1 264 ? 34.031 30.017 6.743 1.00 26.14 265 GLU A C 1
ATOM 2058 O O . GLU A 1 264 ? 33.839 29.248 7.678 1.00 25.08 265 GLU A O 1
ATOM 2064 N N . ALA A 1 265 ? 34.735 29.671 5.671 1.00 25.86 266 ALA A N 1
ATOM 2065 C CA . ALA A 1 265 ? 35.282 28.326 5.547 1.00 24.59 266 ALA A CA 1
ATOM 2066 C C . ALA A 1 265 ? 36.774 28.386 5.285 1.00 25.35 266 ALA A C 1
ATOM 2067 O O . ALA A 1 265 ? 37.236 29.259 4.557 1.00 25.94 266 ALA A O 1
ATOM 2069 N N . GLU A 1 266 ? 37.525 27.461 5.888 1.00 25.04 267 GLU A N 1
ATOM 2070 C CA . GLU A 1 266 ? 38.974 27.402 5.674 1.00 26.43 267 GLU A CA 1
ATOM 2071 C C . GLU A 1 266 ? 39.532 26.011 5.882 1.00 25.33 267 GLU A C 1
ATOM 2072 O O . GLU A 1 266 ? 38.984 25.211 6.652 1.00 24.31 267 GLU A O 1
ATOM 2078 N N . VAL A 1 267 ? 40.619 25.738 5.160 1.00 25.76 268 VAL A N 1
ATOM 2079 C CA . VAL A 1 267 ? 41.388 24.512 5.318 1.00 25.83 268 VAL A CA 1
ATOM 2080 C C . VAL A 1 267 ? 42.617 24.876 6.130 1.00 27.29 268 VAL A C 1
ATOM 2081 O O . VAL A 1 267 ? 43.423 25.707 5.712 1.00 28.47 268 VAL A O 1
ATOM 2085 N N . ILE A 1 268 ? 42.737 24.250 7.292 1.00 27.39 269 ILE A N 1
ATOM 2086 C CA . ILE A 1 268 ? 43.762 24.562 8.281 1.00 29.43 269 ILE A CA 1
ATOM 2087 C C . ILE A 1 268 ? 45.050 23.783 8.039 1.00 30.59 269 ILE A C 1
ATOM 2088 O O . ILE A 1 268 ? 45.016 22.617 7.669 1.00 28.99 269 ILE A O 1
ATOM 2093 N N . LYS A 1 269 ? 46.182 24.439 8.272 1.00 32.11 270 LYS A N 1
ATOM 2094 C CA . LYS A 1 269 ? 47.488 23.807 8.073 1.00 34.50 270 LYS A CA 1
ATOM 2095 C C . LYS A 1 269 ? 47.816 22.823 9.191 1.00 34.19 270 LYS A C 1
ATOM 2096 O O . LYS A 1 269 ? 47.372 22.992 10.332 1.00 34.24 270 LYS A O 1
ATOM 2102 N N . ASN A 1 270 ? 48.568 21.782 8.845 1.00 34.49 271 ASN A N 1
ATOM 2103 C CA . ASN A 1 270 ? 49.155 20.879 9.837 1.00 35.13 271 ASN A CA 1
ATOM 2104 C C . ASN A 1 270 ? 48.106 20.215 10.721 1.00 32.60 271 ASN A C 1
ATOM 2105 O O . ASN A 1 270 ? 48.327 19.997 11.917 1.00 33.27 271 ASN A O 1
ATOM 2110 N N . ALA A 1 271 ? 46.953 19.906 10.126 1.00 30.84 272 ALA A N 1
ATOM 2111 C CA . ALA A 1 271 ? 45.884 19.218 10.833 1.00 29.03 272 ALA A CA 1
ATOM 2112 C C . ALA A 1 271 ? 45.084 18.399 9.833 1.00 27.54 272 ALA A C 1
ATOM 2113 O O . ALA A 1 271 ? 45.059 18.694 8.649 1.00 27.17 272 ALA A O 1
ATOM 2115 N N . GLY A 1 272 ? 44.456 17.354 10.329 1.00 27.35 273 GLY A N 1
ATOM 2116 C CA . GLY A 1 272 ? 43.629 16.510 9.493 1.00 26.06 273 GLY A CA 1
ATOM 2117 C C . GLY A 1 272 ? 42.230 16.511 10.051 1.00 24.61 273 GLY A C 1
ATOM 2118 O O . GLY A 1 272 ? 41.687 17.554 10.414 1.00 24.93 273 GLY A O 1
ATOM 2119 N N . HIS A 1 273 ? 41.644 15.319 10.107 1.00 23.99 274 HIS A N 1
ATOM 2120 C CA . HIS A 1 273 ? 40.275 15.151 10.557 1.00 23.41 274 HIS A CA 1
ATOM 2121 C C . HIS A 1 273 ? 40.033 15.638 11.970 1.00 23.22 274 HIS A C 1
ATOM 2122 O O . HIS A 1 273 ? 39.084 16.376 12.225 1.00 22.45 274 HIS A O 1
ATOM 2129 N N . VAL A 1 274 ? 40.860 15.211 12.909 1.00 23.98 275 VAL A N 1
ATOM 2130 C CA . VAL A 1 274 ? 40.600 15.519 14.314 1.00 24.46 275 VAL A CA 1
ATOM 2131 C C . VAL A 1 274 ? 41.325 16.817 14.672 1.00 25.09 275 VAL A C 1
ATOM 2132 O O . VAL A 1 274 ? 42.177 16.882 15.579 1.00 26.04 275 VAL A O 1
ATOM 2136 N N . LEU A 1 275 ? 40.978 17.869 13.936 1.00 24.41 276 LEU A N 1
ATOM 2137 C CA . LEU A 1 275 ? 41.735 19.110 13.971 1.00 25.17 276 LEU A CA 1
ATOM 2138 C C . LEU A 1 275 ? 41.699 19.853 15.319 1.00 26.24 276 LEU A C 1
ATOM 2139 O O . LEU A 1 275 ? 42.637 20.572 15.668 1.00 26.71 276 LEU A O 1
ATOM 2144 N N . SER A 1 276 ? 40.624 19.650 16.077 1.00 25.84 277 SER A N 1
ATOM 2145 C CA . SER A 1 276 ? 40.485 20.219 17.422 1.00 27.29 277 SER A CA 1
ATOM 2146 C C . SER A 1 276 ? 41.535 19.680 18.411 1.00 28.35 277 SER A C 1
ATOM 2147 O O . SER A 1 276 ? 41.892 20.358 19.388 1.00 29.81 277 SER A O 1
ATOM 2150 N N . MET A 1 277 ? 42.033 18.475 18.140 1.00 28.50 278 MET A N 1
ATOM 2151 C CA . MET A 1 277 ? 43.005 17.793 19.007 1.00 30.13 278 MET A CA 1
ATOM 2152 C C . MET A 1 277 ? 44.428 17.984 18.499 1.00 31.21 278 MET A C 1
ATOM 2153 O O . MET A 1 277 ? 45.381 18.011 19.293 1.00 33.14 278 MET A O 1
ATOM 2158 N N . GLU A 1 278 ? 44.567 18.164 17.186 1.00 30.19 279 GLU A N 1
ATOM 2159 C CA . GLU A 1 278 ? 45.882 18.401 16.577 1.00 31.52 279 GLU A CA 1
ATOM 2160 C C . GLU A 1 278 ? 46.323 19.850 16.641 1.00 31.90 279 GLU A C 1
ATOM 2161 O O . GLU A 1 278 ? 47.505 20.131 16.822 1.00 33.45 279 GLU A O 1
ATOM 2167 N N . GLN A 1 279 ? 45.385 20.774 16.478 1.00 30.59 280 GLN A N 1
ATOM 2168 C CA . GLN A 1 279 ? 45.754 22.176 16.511 1.00 31.94 280 GLN A CA 1
ATOM 2169 C C . GLN A 1 279 ? 44.867 22.960 17.485 1.00 31.95 280 GLN A C 1
ATOM 2170 O O . GLN A 1 279 ? 44.183 23.895 17.080 1.00 31.31 280 GLN A O 1
ATOM 2176 N N . PRO A 1 280 ? 44.886 22.585 18.788 1.00 33.07 281 PRO A N 1
ATOM 2177 C CA . PRO A 1 280 ? 43.960 23.237 19.727 1.00 33.28 281 PRO A CA 1
ATOM 2178 C C . PRO A 1 280 ? 44.201 24.738 19.903 1.00 34.46 281 PRO A C 1
ATOM 2179 O O . PRO A 1 280 ? 43.237 25.487 19.988 1.00 33.93 281 PRO A O 1
ATOM 2183 N N . ALA A 1 281 ? 45.457 25.185 19.952 1.00 35.94 282 ALA A N 1
ATOM 2184 C CA . ALA A 1 281 ? 45.720 26.622 20.120 1.00 37.21 282 ALA A CA 1
ATOM 2185 C C . ALA A 1 281 ? 45.088 27.455 18.999 1.00 36.34 282 ALA A C 1
ATOM 2186 O O . ALA A 1 281 ? 44.465 28.490 19.264 1.00 37.06 282 ALA A O 1
ATOM 2188 N N . TYR A 1 282 ? 45.244 27.007 17.754 1.00 34.76 283 TYR A N 1
ATOM 2189 C CA . TYR A 1 282 ? 44.675 27.737 16.625 1.00 33.53 283 TYR A CA 1
ATOM 2190 C C . TYR A 1 282 ? 43.167 27.598 16.604 1.00 31.41 283 TYR A C 1
ATOM 2191 O O . TYR A 1 282 ? 42.451 28.580 16.451 1.00 31.46 283 TYR A O 1
ATOM 2200 N N . VAL A 1 283 ? 42.695 26.360 16.733 1.00 30.04 284 VAL A N 1
ATOM 2201 C CA . VAL A 1 283 ? 41.261 26.072 16.615 1.00 28.45 284 VAL A CA 1
ATOM 2202 C C . VAL A 1 283 ? 40.452 26.754 17.722 1.00 29.33 284 VAL A C 1
ATOM 2203 O O . VAL A 1 283 ? 39.383 27.339 17.459 1.00 29.36 284 VAL A O 1
ATOM 2207 N N . ASN A 1 284 ? 40.973 26.700 18.948 1.00 30.42 285 ASN A N 1
ATOM 2208 C CA . ASN A 1 284 ? 40.342 27.374 20.079 1.00 31.96 285 ASN A CA 1
ATOM 2209 C C . ASN A 1 284 ? 40.080 28.855 19.806 1.00 32.66 285 ASN A C 1
ATOM 2210 O O . ASN A 1 284 ? 38.954 29.302 19.947 1.00 32.65 285 ASN A O 1
ATOM 2215 N N . GLU A 1 285 ? 41.125 29.594 19.417 1.00 34.23 286 GLU A N 1
ATOM 2216 C CA . GLU A 1 285 ? 41.020 31.041 19.144 1.00 35.61 286 GLU A CA 1
ATOM 2217 C C . GLU A 1 285 ? 40.130 31.333 17.940 1.00 34.69 286 GLU A C 1
ATOM 2218 O O . GLU A 1 285 ? 39.345 32.293 17.953 1.00 34.86 286 GLU A O 1
ATOM 2224 N N . ARG A 1 286 ? 40.273 30.517 16.899 1.00 33.28 287 ARG A N 1
ATOM 2225 C CA . ARG A 1 286 ? 39.549 30.729 15.649 1.00 32.69 287 ARG A CA 1
ATOM 2226 C C . ARG A 1 286 ? 38.045 30.651 15.881 1.00 32.22 287 ARG A C 1
ATOM 2227 O O . ARG A 1 286 ? 37.300 31.483 15.391 1.00 32.49 287 ARG A O 1
ATOM 2235 N N . VAL A 1 287 ? 37.613 29.637 16.621 1.00 32.06 288 VAL A N 1
ATOM 2236 C CA . VAL A 1 287 ? 36.196 29.465 16.936 1.00 32.47 288 VAL A CA 1
ATOM 2237 C C . VAL A 1 287 ? 35.694 30.614 17.804 1.00 34.80 288 VAL A C 1
ATOM 2238 O O . VAL A 1 287 ? 34.620 31.180 17.554 1.00 35.08 288 VAL A O 1
ATOM 2242 N N . MET A 1 288 ? 36.478 30.982 18.814 1.00 37.16 289 MET A N 1
ATOM 2243 C CA . MET A 1 288 ? 36.105 32.103 19.666 1.00 40.84 289 MET A CA 1
ATOM 2244 C C . MET A 1 288 ? 35.930 33.396 18.882 1.00 40.94 289 MET A C 1
ATOM 2245 O O . MET A 1 288 ? 34.962 34.127 19.089 1.00 41.40 289 MET A O 1
ATOM 2250 N N . ARG A 1 289 ? 36.869 33.656 17.977 1.00 40.94 290 ARG A N 1
ATOM 2251 C CA . ARG A 1 289 ? 36.857 34.866 17.161 1.00 41.85 290 ARG A CA 1
ATOM 2252 C C . ARG A 1 289 ? 35.584 34.933 16.329 1.00 40.49 290 ARG A C 1
ATOM 2253 O O . ARG A 1 289 ? 34.968 35.998 16.213 1.00 41.08 290 ARG A O 1
ATOM 2261 N N . PHE A 1 290 ? 35.196 33.785 15.769 1.00 37.63 291 PHE A N 1
ATOM 2262 C CA . PHE A 1 290 ? 33.975 33.670 14.985 1.00 37.34 291 PHE A CA 1
ATOM 2263 C C . PHE A 1 290 ? 32.713 33.965 15.801 1.00 38.28 291 PHE A C 1
ATOM 2264 O O . PHE A 1 290 ? 31.823 34.678 15.334 1.00 38.69 291 PHE A O 1
ATOM 2272 N N . PHE A 1 291 ? 32.644 33.410 17.010 1.00 39.08 292 PHE A N 1
ATOM 2273 C CA . PHE A 1 291 ? 31.488 33.604 17.883 1.00 40.55 292 PHE A CA 1
ATOM 2274 C C . PHE A 1 291 ? 31.382 35.048 18.404 1.00 43.67 292 PHE A C 1
ATOM 2275 O O . PHE A 1 291 ? 30.286 35.532 18.669 1.00 44.11 292 PHE A O 1
ATOM 2283 N N . ASN A 1 292 ? 32.527 35.711 18.552 1.00 45.31 293 ASN A N 1
ATOM 2284 C CA . ASN A 1 292 ? 32.590 37.069 19.095 1.00 49.55 293 ASN A CA 1
ATOM 2285 C C . ASN A 1 292 ? 32.326 38.146 18.040 1.00 50.95 293 ASN A C 1
ATOM 2286 O O . ASN A 1 292 ? 32.196 37.845 16.850 1.00 52.00 293 ASN A O 1
#

Sequence (285 aa):
PELSDNGIRYYQTYNESLSLWPVRCKSFYISTRFGQTHVIASGPEDAPPLVLLHGALFSSTMWYPNIADWSSKYRTYAVDIIGDKNKSIPENLSGTRTDYANWLLDVFDNLGIEKSHMIGLSLGGLHTMNFLLRMPERVKSAAILSPAETFLPFHHDFYKYALGLTASNGVEKFLNWMMTDQNVLHPIFVKQFQAGVMWQDGSRNPNPKADGFPYVFTDEELRSARVPILLLLGEHEVIYDPHSALHRASSFVPDIEAEVIKNAGHVLSMEQPAYVNERVMRFFN

InterPro domains:
  IPR000073 Alpha/beta hydrolase fold-1 [PF00561] (56-280)
  IPR029058 Alpha/Beta hydrolase fold [G3DSA:3.40.50.1820] (2-300)
  IPR029058 Alpha/Beta hydrolase fold [SSF53474] (22-293)
  IPR050266 AB hydrolase superfamily [PTHR43798] (31-296)

Nearest PDB structures (foldseek):
  4ccw-assembly1_A  TM=1.004E+00  e=7.515E-65  Bacillus subtilis
  2r11-assembly1_A  TM=9.965E-01  e=4.464E-57  Bacillus subtilis
  4ccy-assembly2_B  TM=9.734E-01  e=9.364E-45  Bacillus subtilis subsp. subtilis str. 168
  6i8w-assembly2_B  TM=8.194E-01  e=3.301E-18  Pseudomonas aeruginosa
  8ooh-assembly1_A  TM=7.893E-01  e=4.525E-17  Haloferax mediterranei

CATH classification: 3.40.50.1820

B-factor: mean 35.47, std 12.37, range [18.79, 102.37]